Protein 3I4H (pdb70)

B-factor: mean 63.3, std 19.13, range [24.99, 112.35]

Radius of gyration: 17.4 Å; Cα contacts (8 Å, |Δi|>4): 531; chains: 1; bounding box: 40×49×35 Å

Foldseek 3Di:
DWDKWKKKWKWAFPDQFDWDKDFPQQLVQVLCLQLQLLCVQPVVVSVVQVPDDAASFKFKFDKDADPWAQDPPDRTTIHHRIIIMMMMGGDPSSVVSRVNSCVVDQFDQGDPTTIGGDDMDIDDDDPFAAWFKKWFRHFAFADPCAGDDPVDDVLFVSQQVSLQVLCCVPVPHGGFDFKDKDWPDWDWDAHVGITITTTIGMHTDGVSVSSCQRQATHDPRSSHYGHMDGDD

Secondary structure (DSSP, 8-state):
----EEEEEEEEESSSSS-EEEES--HHHHHHHHHHHHHHH-HHHHHHHHH--S--SEEE---EEES----SS-SEEEEEEEEEEEEEES-HHHHHHHHHHHHH--EEEETTEEEEEEEEEE-PPPS--TT-EEEESSPBB-B---B--TTSSHHHHHHHHHHHHHHHHHSSSS----EEEEEEEEEEEE---EEEEEEEEEEE-HHHHHHHHHH-SSB-GGGT---EEE--

Solvent-accessible surface area: 12101 Å² total; per-residue (Å²): 208,60,107,25,23,13,20,10,0,49,0,29,7,99,64,142,112,188,31,2,74,0,24,96,72,5,13,171,103,0,20,29,21,0,55,94,6,2,104,47,31,30,84,178,14,10,78,127,15,148,105,34,196,50,36,40,16,1,0,0,0,31,2,48,6,80,121,145,81,99,36,188,86,79,100,43,18,29,0,64,120,47,0,43,0,33,0,1,1,2,32,39,96,1,5,105,4,0,33,63,2,4,105,120,66,46,108,6,121,2,41,97,36,134,0,97,19,83,60,44,100,111,47,219,53,36,176,112,2,82,34,23,18,4,26,8,12,0,2,0,0,3,48,52,192,210,61,4,35,11,170,75,159,80,0,43,54,30,0,50,76,20,0,26,80,0,28,71,76,2,55,72,92,162,46,26,72,113,28,107,15,62,40,83,84,43,116,79,70,194,45,256,57,22,0,36,41,0,20,0,81,0,74,21,43,51,64,0,2,36,3,0,11,5,3,0,2,0,47,98,7,9,58,0,15,0,0,0,70,51,90,114

Structure (mmCIF, N/CA/C/O backbone):
data_3I4H
#
_entry.id   3I4H
#
_cell.length_a   84.745
_cell.length_b   84.745
_cell.length_c   81.679
_cell.angle_alpha   90.00
_cell.angle_beta   90.00
_cell.angle_gamma   120.00
#
_symmetry.space_group_name_H-M   'P 32 2 1'
#
loop_
_atom_site.group_PDB
_atom_site.id
_atom_site.type_symbol
_atom_site.label_atom_id
_atom_site.label_alt_id
_atom_site.label_comp_id
_atom_site.label_asym_id
_atom_site.label_entity_id
_atom_site.label_seq_id
_atom_site.pdbx_PDB_ins_code
_atom_site.C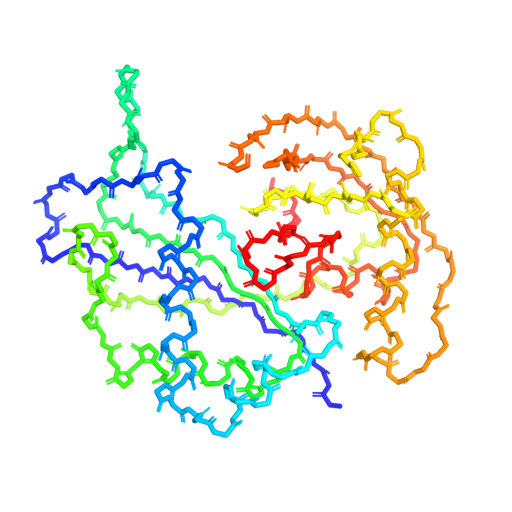artn_x
_atom_site.Cartn_y
_atom_site.Cartn_z
_atom_site.occupancy
_atom_site.B_iso_or_equiv
_atom_site.auth_seq_id
_atom_site.auth_comp_id
_atom_site.auth_asym_id
_atom_site.auth_atom_id
_atom_site.pdbx_PDB_model_num
ATOM 1 N N . HIS A 1 6 ? 6.465 -44.327 23.598 1.00 86.78 3 HIS X N 1
ATOM 2 C CA . HIS A 1 6 ? 6.691 -43.147 24.527 1.00 87.35 3 HIS X CA 1
ATOM 3 C C . HIS A 1 6 ? 6.642 -41.764 23.792 1.00 86.14 3 HIS X C 1
ATOM 4 O O . HIS A 1 6 ? 7.515 -40.897 23.924 1.00 85.37 3 HIS X O 1
ATOM 11 N N . HIS A 1 7 ? 5.571 -41.584 23.035 1.00 84.72 4 HIS X N 1
ATOM 12 C CA . HIS A 1 7 ? 5.307 -40.341 22.327 1.00 82.55 4 HIS X CA 1
ATOM 13 C C . HIS A 1 7 ? 4.393 -39.493 23.148 1.00 80.47 4 HIS X C 1
ATOM 14 O O . HIS A 1 7 ? 3.576 -39.993 23.909 1.00 82.07 4 HIS X O 1
ATOM 21 N N . HIS A 1 8 ? 4.611 -38.199 23.089 1.00 77.71 5 HIS X N 1
ATOM 22 C CA . HIS A 1 8 ? 3.603 -37.234 23.523 1.00 74.51 5 HIS X CA 1
ATOM 23 C C . HIS A 1 8 ? 4.064 -35.970 22.843 1.00 68.85 5 HIS X C 1
ATOM 24 O O . HIS A 1 8 ? 5.190 -35.927 22.372 1.00 67.86 5 HIS X O 1
ATOM 31 N N . GLY A 1 9 ? 3.184 -34.992 22.736 1.00 63.07 6 GLY X N 1
ATOM 32 C CA . GLY A 1 9 ? 3.449 -33.811 21.938 1.00 57.39 6 GLY X CA 1
ATOM 33 C C . GLY A 1 9 ? 4.179 -32.769 22.760 1.00 54.22 6 GLY X C 1
ATOM 34 O O . GLY A 1 9 ? 3.792 -32.505 23.933 1.00 55.36 6 GLY X O 1
ATOM 35 N N . SER A 1 10 ? 5.154 -32.115 22.141 1.00 48.09 7 SER X N 1
ATOM 36 C CA . SER A 1 10 ? 5.850 -30.939 22.718 1.00 42.48 7 SER X CA 1
ATOM 37 C C . SER A 1 10 ? 5.730 -29.943 21.675 1.00 39.29 7 SER X C 1
ATOM 38 O O . SER A 1 10 ? 5.998 -30.223 20.606 1.00 39.53 7 SER X O 1
ATOM 41 N N . ARG A 1 11 ? 5.408 -28.723 21.986 1.00 37.98 8 ARG X N 1
ATOM 42 C CA . ARG A 1 11 ? 5.199 -27.732 21.001 1.00 37.32 8 ARG X CA 1
ATOM 43 C C . ARG A 1 11 ? 5.851 -26.534 21.682 1.00 35.64 8 ARG X C 1
ATOM 44 O O . ARG A 1 11 ? 5.519 -26.270 22.795 1.00 33.71 8 ARG X O 1
ATOM 52 N N . PHE A 1 12 ? 6.648 -25.736 20.933 1.00 37.95 9 PHE X N 1
ATOM 53 C CA . PHE A 1 12 ? 7.385 -24.574 21.472 1.00 36.64 9 PHE X CA 1
ATOM 54 C C . PHE A 1 12 ? 7.242 -23.406 20.647 1.00 37.79 9 PHE X C 1
ATOM 55 O O . PHE A 1 12 ? 7.163 -23.530 19.442 1.00 39.69 9 PHE X O 1
ATOM 63 N N . LEU A 1 13 ? 7.228 -22.238 21.267 1.00 39.03 10 LEU X N 1
ATOM 64 C CA . LEU A 1 13 ? 7.358 -21.001 20.491 1.00 42.18 10 LEU X CA 1
ATOM 65 C C . LEU A 1 13 ? 8.791 -20.524 20.855 1.00 43.51 10 LEU X C 1
ATOM 66 O O . LEU A 1 13 ? 9.189 -20.609 22.023 1.00 45.85 10 LEU X O 1
ATOM 71 N N . ILE A 1 14 ? 9.563 -20.102 19.867 1.00 45.66 11 ILE X N 1
ATOM 72 C CA . ILE A 1 14 ? 10.948 -19.761 20.123 1.00 46.99 11 ILE X CA 1
ATOM 73 C C . ILE A 1 14 ? 11.100 -18.339 19.719 1.00 46.25 11 ILE X C 1
ATOM 74 O O . ILE A 1 14 ? 10.913 -17.998 18.561 1.00 47.03 11 ILE X O 1
ATOM 79 N N . ARG A 1 15 ? 11.361 -17.466 20.660 1.00 46.71 12 ARG X N 1
ATOM 80 C CA . ARG A 1 15 ? 11.521 -16.022 20.274 1.00 49.52 12 ARG X CA 1
ATOM 81 C C . ARG A 1 15 ? 12.977 -15.657 20.232 1.00 47.65 12 ARG X C 1
ATOM 82 O O . ARG A 1 15 ? 13.705 -16.061 21.064 1.00 47.05 12 ARG X O 1
ATOM 90 N N . LEU A 1 16 ? 13.370 -14.874 19.258 1.00 50.62 13 LEU X N 1
ATOM 91 C CA . LEU A 1 16 ? 14.765 -14.482 19.016 1.00 53.29 13 LEU X CA 1
ATOM 92 C C . LEU A 1 16 ? 14.696 -13.004 19.061 1.00 55.59 13 LEU X C 1
ATOM 93 O O . LEU A 1 16 ? 13.789 -12.475 18.506 1.00 55.46 13 LEU X O 1
ATOM 98 N N . VAL A 1 17 ? 15.668 -12.322 19.664 1.00 57.86 14 VAL X N 1
ATOM 99 C CA . VAL A 1 17 ? 15.775 -10.872 19.432 1.00 58.58 14 VAL X CA 1
ATOM 100 C C . VAL A 1 17 ? 17.019 -10.513 18.544 1.00 59.99 14 VAL X C 1
ATOM 101 O O . VAL A 1 17 ? 18.083 -11.154 18.647 1.00 59.49 14 VAL X O 1
ATOM 105 N N . PRO A 1 18 ? 16.916 -9.470 17.710 1.00 61.91 15 PRO X N 1
ATOM 106 C CA . PRO A 1 18 ? 18.128 -9.208 16.968 1.00 64.52 15 PRO X CA 1
ATOM 107 C C . PRO A 1 18 ? 19.229 -8.612 17.874 1.00 68.10 15 PRO X C 1
ATOM 108 O O . PRO A 1 18 ? 18.953 -8.170 19.005 1.00 68.93 15 PRO X O 1
ATOM 112 N N . GLU A 1 19 ? 20.476 -8.722 17.426 1.00 72.32 16 GLU X N 1
ATOM 113 C CA . GLU A 1 19 ? 21.645 -8.298 18.197 1.00 76.88 16 GLU X CA 1
ATOM 114 C C . GLU A 1 19 ? 21.483 -6.882 18.834 1.00 77.97 16 GLU X C 1
ATOM 115 O O . GLU A 1 19 ? 21.706 -6.701 20.028 1.00 77.29 16 GLU X O 1
ATOM 121 N N . ASP A 1 20 ? 21.090 -5.896 18.037 1.00 79.44 17 ASP X N 1
ATOM 122 C CA . ASP A 1 20 ? 20.605 -4.653 18.617 1.00 82.48 17 ASP X CA 1
ATOM 123 C C . ASP A 1 20 ? 19.082 -4.597 18.691 1.00 82.72 17 ASP X C 1
ATOM 124 O O . ASP A 1 20 ? 18.416 -4.643 17.666 1.00 82.02 17 ASP X O 1
ATOM 129 N N . LYS A 1 21 ? 18.528 -4.443 19.886 1.00 84.25 18 LYS X N 1
ATOM 130 C CA . LYS A 1 21 ? 17.067 -4.352 20.033 1.00 86.48 18 LYS X CA 1
ATOM 131 C C . LYS A 1 21 ? 16.330 -3.347 19.076 1.00 86.59 18 LYS X C 1
ATOM 132 O O . LYS A 1 21 ? 15.132 -3.505 18.778 1.00 86.27 18 LYS X O 1
ATOM 138 N N . ASP A 1 22 ? 17.027 -2.315 18.600 1.00 86.59 19 ASP X N 1
ATOM 139 C CA . ASP A 1 22 ? 16.390 -1.358 17.687 1.00 86.72 19 ASP X CA 1
ATOM 140 C C . ASP A 1 22 ? 17.100 -1.404 16.369 1.00 86.24 19 ASP X C 1
ATOM 141 O O . ASP A 1 22 ? 18.274 -1.088 16.292 1.00 87.14 19 ASP X O 1
ATOM 146 N N . ARG A 1 23 ? 16.365 -1.793 15.345 1.00 85.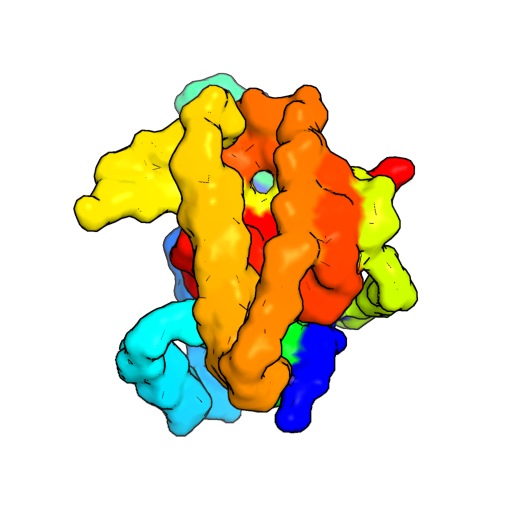53 20 ARG X N 1
ATOM 147 C CA . ARG A 1 23 ? 16.799 -1.865 13.953 1.00 84.36 20 ARG X CA 1
ATOM 148 C C . ARG A 1 23 ? 15.804 -2.801 13.292 1.00 83.56 20 ARG X C 1
ATOM 149 O O . ARG A 1 23 ? 15.166 -3.626 13.948 1.00 84.25 20 ARG X O 1
ATOM 157 N N . ALA A 1 24 ? 15.847 -2.910 12.015 1.00 81.78 21 ALA X N 1
ATOM 158 C CA . ALA A 1 24 ? 14.873 -3.625 11.277 1.00 80.28 21 ALA X CA 1
ATOM 159 C C . ALA A 1 24 ? 15.797 -4.775 10.815 1.00 79.44 21 ALA X C 1
ATOM 160 O O . ALA A 1 24 ? 16.877 -4.545 10.206 1.00 79.84 21 ALA X O 1
ATOM 162 N N . PHE A 1 25 ? 15.368 -6.005 11.107 1.00 76.94 22 PHE X N 1
ATOM 163 C CA . PHE A 1 25 ? 15.995 -7.199 10.525 1.00 73.86 22 PHE X CA 1
ATOM 164 C C . PHE A 1 25 ? 15.208 -7.670 9.334 1.00 72.44 22 PHE X C 1
ATOM 165 O O . PHE A 1 25 ? 14.009 -7.653 9.374 1.00 72.85 22 PHE X O 1
ATOM 173 N N . LYS A 1 26 ? 15.899 -8.022 8.260 1.00 71.73 23 LYS X N 1
ATOM 174 C CA 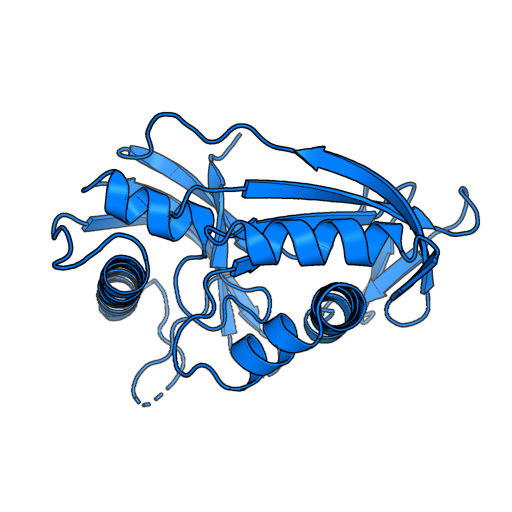. LYS A 1 26 ? 15.315 -8.705 7.132 1.00 71.26 23 LYS X CA 1
ATOM 175 C C . LYS A 1 26 ? 14.873 -10.156 7.455 1.00 71.02 23 LYS X C 1
ATOM 176 O O . LYS A 1 26 ? 15.503 -10.849 8.293 1.00 71.33 23 LYS X O 1
ATOM 182 N N . VAL A 1 27 ? 13.786 -10.592 6.806 1.00 68.79 24 VAL X N 1
ATOM 183 C CA . VAL A 1 27 ? 13.451 -12.002 6.671 1.00 67.40 24 VAL X CA 1
ATOM 184 C C . VAL A 1 27 ? 13.179 -12.337 5.194 1.00 67.68 24 VAL X C 1
ATOM 185 O O . VAL A 1 27 ? 12.176 -11.883 4.643 1.00 67.97 24 VAL X O 1
ATOM 189 N N . PRO A 1 28 ? 14.057 -13.142 4.553 1.00 67.38 25 PRO X N 1
ATOM 190 C CA . PRO A 1 28 ? 13.789 -13.612 3.206 1.00 68.25 25 PRO X CA 1
ATOM 191 C C . PRO A 1 28 ? 12.441 -14.319 3.184 1.00 69.89 25 PRO X C 1
ATOM 192 O O . PRO A 1 28 ? 12.055 -14.894 4.197 1.00 69.92 25 PRO X O 1
ATOM 196 N N . TYR A 1 29 ? 11.731 -14.224 2.056 1.00 71.78 26 TYR X N 1
ATOM 197 C CA . TYR A 1 29 ? 10.389 -14.813 1.853 1.00 72.93 26 TYR X CA 1
ATOM 198 C C . TYR A 1 29 ? 10.535 -16.323 1.739 1.00 73.11 26 TYR X C 1
ATOM 199 O O . TYR A 1 29 ? 9.664 -17.103 2.157 1.00 73.40 26 TYR X O 1
ATOM 208 N N . ASN A 1 30 ? 11.680 -16.715 1.217 1.00 72.44 27 ASN X N 1
ATOM 209 C CA . ASN A 1 30 ? 12.062 -18.090 1.157 1.00 72.49 27 ASN X CA 1
ATOM 210 C C . ASN A 1 30 ? 13.131 -18.330 2.206 1.00 70.91 27 ASN X C 1
ATOM 211 O O . ASN A 1 30 ? 14.299 -18.118 1.939 1.00 70.68 27 ASN X O 1
ATOM 216 N N . HIS A 1 31 ? 12.741 -18.743 3.412 1.00 69.15 28 HIS X N 1
ATOM 217 C CA . HIS A 1 31 ? 13.721 -18.884 4.473 1.00 67.22 28 HIS X CA 1
ATOM 218 C C . HIS A 1 31 ? 13.650 -20.276 5.103 1.00 67.41 28 HIS X C 1
ATOM 219 O O . HIS A 1 31 ? 14.189 -20.487 6.196 1.00 67.39 28 HIS X O 1
ATOM 226 N N . GLN A 1 32 ? 13.015 -21.216 4.407 1.00 67.10 29 GLN X N 1
ATOM 227 C CA . GLN A 1 32 ? 12.838 -22.592 4.891 1.00 69.32 29 GLN X CA 1
ATOM 228 C C . GLN A 1 32 ? 14.119 -23.161 5.181 1.00 67.57 29 GLN X C 1
ATOM 229 O O . GLN A 1 32 ? 14.267 -23.804 6.200 1.00 67.70 29 GLN X O 1
ATOM 235 N N . TYR A 1 33 ? 15.022 -22.959 4.237 1.00 66.32 30 TYR X N 1
ATOM 236 C CA . TYR A 1 33 ? 16.290 -23.649 4.236 1.00 65.51 30 TYR X CA 1
ATOM 237 C C . TYR A 1 33 ? 17.224 -23.111 5.337 1.00 62.33 30 TYR X C 1
ATOM 238 O O . TYR A 1 33 ? 17.933 -23.895 5.959 1.00 60.92 30 TYR X O 1
ATOM 247 N N . TYR A 1 34 ? 17.160 -21.804 5.609 1.00 59.63 31 TYR X N 1
ATOM 248 C CA . TYR A 1 34 ? 17.912 -21.175 6.722 1.00 59.25 31 TYR X CA 1
ATOM 249 C C . TYR A 1 34 ? 17.475 -21.664 8.106 1.00 56.00 31 TYR X C 1
ATOM 250 O O . TYR A 1 34 ? 18.267 -22.054 8.926 1.00 54.58 31 TYR X O 1
ATOM 259 N N . LEU A 1 35 ? 16.159 -21.616 8.313 1.00 53.59 32 LEU X N 1
ATOM 260 C CA . LEU A 1 35 ? 15.447 -22.144 9.492 1.00 48.53 32 LEU X CA 1
ATOM 261 C C . LEU A 1 35 ? 15.752 -23.618 9.688 1.00 45.00 32 LEU X C 1
ATOM 262 O O . LEU A 1 35 ? 16.055 -24.104 10.782 1.00 42.23 32 LEU X O 1
ATOM 267 N N . GLN A 1 36 ? 15.734 -24.343 8.618 1.00 44.23 33 GLN X N 1
ATOM 268 C CA . GLN A 1 36 ? 16.056 -25.775 8.724 1.00 46.13 33 GLN X CA 1
ATOM 269 C C . GLN A 1 36 ? 17.492 -26.045 9.142 1.00 44.82 33 GLN X C 1
ATOM 270 O O . GLN A 1 36 ? 17.794 -26.995 9.886 1.00 45.27 33 GLN X O 1
ATOM 276 N N . GLY A 1 37 ? 18.383 -25.176 8.716 1.00 46.22 34 GLY X N 1
ATOM 277 C CA . GLY A 1 37 ? 19.842 -25.289 9.144 1.00 46.31 34 GLY X CA 1
ATOM 278 C C . GLY A 1 37 ? 19.982 -25.070 10.626 1.00 46.06 34 GLY X C 1
ATOM 279 O O . GLY A 1 37 ? 20.695 -25.840 11.312 1.00 45.80 34 GLY X O 1
ATOM 280 N N . LEU A 1 38 ? 19.276 -24.032 11.114 1.00 45.07 35 LEU X N 1
ATOM 281 C CA . LEU A 1 38 ? 19.202 -23.722 12.529 1.00 44.45 35 LEU X CA 1
ATOM 282 C C . LEU A 1 38 ? 18.768 -24.924 13.378 1.00 42.24 35 LEU X C 1
ATOM 283 O O . LEU A 1 38 ? 19.359 -25.286 14.400 1.00 45.13 35 LEU X O 1
ATOM 288 N N . ILE A 1 39 ? 17.665 -25.543 12.998 1.00 41.70 36 ILE X N 1
ATOM 289 C CA . ILE A 1 39 ? 17.016 -26.564 13.789 1.00 38.34 36 ILE X CA 1
ATOM 290 C C . ILE A 1 39 ? 17.969 -27.767 13.746 1.00 38.34 36 ILE X C 1
ATOM 291 O O . ILE A 1 39 ? 18.231 -28.412 14.761 1.00 38.36 36 ILE X O 1
ATOM 296 N N . TYR A 1 40 ? 18.346 -28.178 12.547 1.00 38.87 37 TYR X N 1
ATOM 297 C CA . TYR A 1 40 ? 19.298 -29.349 12.377 1.00 43.42 37 TYR X CA 1
ATOM 298 C C . TYR A 1 40 ? 20.623 -29.062 13.061 1.00 41.99 37 TYR X C 1
ATOM 299 O O . TYR A 1 40 ? 21.085 -29.880 13.776 1.00 41.43 37 TYR X O 1
ATOM 308 N N . ASN A 1 41 ? 21.165 -27.846 12.987 1.00 43.77 38 ASN X N 1
ATOM 309 C CA . ASN A 1 41 ? 22.409 -27.551 13.795 1.00 46.35 38 ASN X CA 1
ATOM 310 C C . ASN A 1 41 ? 22.235 -27.591 15.276 1.00 46.78 38 ASN X C 1
ATOM 311 O O . ASN A 1 41 ? 23.149 -28.065 15.944 1.00 49.60 38 ASN X O 1
ATOM 316 N N . ALA A 1 42 ? 21.078 -27.127 15.835 1.00 45.23 39 ALA X N 1
ATOM 317 C CA . ALA A 1 42 ? 20.822 -27.291 17.312 1.00 43.28 39 ALA X CA 1
ATOM 318 C C . ALA A 1 42 ? 20.827 -28.798 17.673 1.00 43.65 39 ALA X C 1
ATOM 319 O O . ALA A 1 42 ? 21.425 -29.218 18.633 1.00 44.94 39 ALA X O 1
ATOM 321 N N . ILE A 1 43 ? 20.193 -29.649 16.893 1.00 42.90 40 ILE X N 1
ATOM 322 C CA . ILE A 1 43 ? 20.099 -31.025 17.288 1.00 43.91 40 ILE X CA 1
ATOM 323 C C . ILE A 1 43 ? 21.415 -31.864 17.166 1.00 47.98 40 ILE X C 1
ATOM 324 O O . ILE A 1 43 ? 21.710 -32.811 18.002 1.00 50.05 40 ILE X O 1
ATOM 329 N N . LYS A 1 44 ? 22.129 -31.617 16.051 1.00 50.43 41 LYS X N 1
ATOM 330 C CA . LYS A 1 44 ? 23.450 -32.123 15.746 1.00 54.10 41 LYS X CA 1
ATOM 331 C C . LYS A 1 44 ? 24.400 -31.686 16.805 1.00 54.34 41 LYS X C 1
ATOM 332 O O . LYS A 1 44 ? 25.280 -32.400 17.134 1.00 58.33 41 LYS X O 1
ATOM 338 N N . SER A 1 45 ? 24.256 -30.493 17.333 1.00 55.89 42 SER X N 1
ATOM 339 C CA . SER A 1 45 ? 25.106 -30.033 18.448 1.00 56.31 42 SER X CA 1
ATOM 340 C C . SER A 1 45 ? 24.825 -30.778 19.806 1.00 56.79 42 SER X C 1
ATOM 341 O O . SER A 1 45 ? 25.763 -31.328 20.419 1.00 57.00 42 SER X O 1
ATOM 344 N N . SER A 1 46 ? 23.558 -30.859 20.275 1.00 54.23 43 SER X N 1
ATOM 345 C CA . SER A 1 46 ? 23.281 -31.515 21.522 1.00 50.06 43 SER X CA 1
ATOM 346 C C . SER A 1 46 ? 23.271 -32.934 21.395 1.00 47.42 43 SER X C 1
ATOM 347 O O . SER A 1 46 ? 23.500 -33.597 22.364 1.00 45.49 43 SER X O 1
ATOM 350 N N . ASN A 1 47 ? 22.963 -33.504 20.255 1.00 47.62 44 ASN X N 1
ATOM 351 C CA . ASN A 1 47 ? 22.882 -35.005 20.234 1.00 47.19 44 ASN X CA 1
ATOM 352 C C . ASN A 1 47 ? 23.212 -35.514 18.838 1.00 48.67 44 ASN X C 1
ATOM 353 O O . ASN A 1 47 ? 22.330 -35.779 18.026 1.00 48.17 44 ASN X O 1
ATOM 358 N N . PRO A 1 48 ? 24.525 -35.683 18.517 1.00 48.70 45 PRO X N 1
ATOM 359 C CA . PRO A 1 48 ? 24.936 -36.165 17.161 1.00 45.41 45 PRO X CA 1
ATOM 360 C C . PRO A 1 48 ? 24.437 -37.592 16.788 1.00 45.37 45 PRO X C 1
ATOM 361 O O . PRO A 1 48 ? 24.186 -37.913 15.606 1.00 43.17 45 PRO X O 1
ATOM 365 N N . LYS A 1 49 ? 24.334 -38.490 17.769 1.00 45.63 46 LYS X N 1
ATOM 366 C CA . LYS A 1 49 ? 23.758 -39.766 17.476 1.00 47.54 46 LYS X CA 1
ATOM 367 C C . LYS A 1 49 ? 22.353 -39.595 16.992 1.00 49.15 46 LYS X C 1
ATOM 368 O O . LYS A 1 49 ? 21.982 -40.175 15.979 1.00 51.05 46 LYS X O 1
ATOM 374 N N . LEU A 1 50 ? 21.555 -38.793 17.713 1.00 48.05 47 LEU X N 1
ATOM 375 C CA . LEU A 1 50 ? 20.138 -38.593 17.231 1.00 46.40 47 LEU X CA 1
ATOM 376 C C . LEU A 1 50 ? 20.147 -37.974 15.850 1.00 47.49 47 LEU X C 1
ATOM 377 O O . LEU A 1 50 ? 19.422 -38.403 14.987 1.00 48.98 47 LEU X O 1
ATOM 382 N N . ALA A 1 51 ? 20.902 -36.903 15.633 1.00 50.72 48 ALA X N 1
ATOM 383 C CA . ALA A 1 51 ? 20.876 -36.252 14.330 1.00 51.55 48 ALA X CA 1
ATOM 384 C C . ALA A 1 51 ? 21.300 -37.184 13.153 1.00 53.69 48 ALA X C 1
ATOM 385 O O . ALA A 1 51 ? 20.847 -37.018 12.030 1.00 54.80 48 ALA X O 1
ATOM 387 N N . THR A 1 52 ? 22.101 -38.199 13.427 1.00 55.88 49 THR X N 1
ATOM 388 C CA . THR A 1 52 ? 22.508 -39.223 12.414 1.00 58.62 49 THR X CA 1
ATOM 389 C C . THR A 1 52 ? 21.398 -40.241 12.235 1.00 59.92 49 THR X C 1
ATOM 390 O O . THR A 1 52 ? 21.168 -40.747 11.148 1.00 59.60 49 THR X O 1
ATOM 394 N N . TYR A 1 53 ? 20.740 -40.582 13.314 1.00 62.72 50 TYR X N 1
ATOM 395 C CA . TYR A 1 53 ? 19.487 -41.365 13.137 1.00 66.17 50 TYR X CA 1
ATOM 396 C C . TYR A 1 53 ? 18.466 -40.623 12.268 1.00 66.08 50 TYR X C 1
ATOM 397 O O . TYR A 1 53 ? 17.868 -41.199 11.360 1.00 65.94 50 TYR X O 1
ATOM 406 N N . LEU A 1 54 ? 18.292 -39.324 12.512 1.00 65.70 51 LEU X N 1
ATOM 407 C CA . LEU A 1 54 ? 17.293 -38.591 11.769 1.00 65.01 51 LEU X CA 1
ATOM 408 C C . LEU A 1 54 ? 17.690 -38.431 10.311 1.00 67.39 51 LEU X C 1
ATOM 409 O O . LEU A 1 54 ? 16.807 -38.378 9.435 1.00 67.18 51 LEU X O 1
ATOM 414 N N . HIS A 1 55 ? 19.000 -38.343 10.042 1.00 70.19 52 HIS X N 1
ATOM 415 C CA . HIS A 1 55 ? 19.499 -38.110 8.686 1.00 74.02 52 HIS X CA 1
ATOM 416 C C . HIS A 1 55 ? 19.293 -39.309 7.772 1.00 74.55 52 HIS X C 1
ATOM 417 O O . HIS A 1 55 ? 19.173 -39.146 6.567 1.00 75.05 52 HIS X O 1
ATOM 424 N N . GLU A 1 56 ? 19.238 -40.492 8.391 1.00 77.37 53 GLU X N 1
ATOM 425 C CA . GLU A 1 56 ? 19.111 -41.812 7.773 1.00 78.40 53 GLU X CA 1
ATOM 426 C C . GLU A 1 56 ? 17.673 -42.203 7.595 1.00 78.79 53 GLU X C 1
ATOM 427 O O . GLU A 1 56 ? 17.276 -42.598 6.499 1.00 80.09 53 GLU X O 1
ATOM 433 N N . VAL A 1 57 ? 16.892 -42.114 8.676 1.00 78.41 54 VAL X N 1
ATO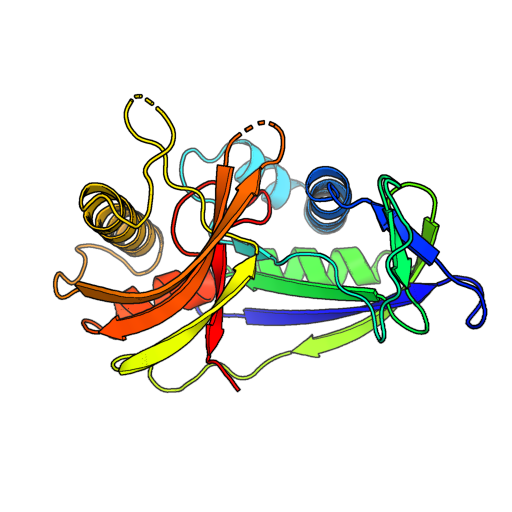M 434 C CA . VAL A 1 57 ? 15.486 -42.556 8.690 1.00 76.80 54 VAL X CA 1
ATOM 435 C C . VAL A 1 57 ? 14.697 -42.132 7.408 1.00 76.96 54 VAL X C 1
ATOM 436 O O . VAL A 1 57 ? 14.774 -40.982 6.909 1.00 75.04 54 VAL X O 1
ATOM 440 N N . LYS A 1 58 ? 14.007 -43.149 6.869 1.00 77.59 55 LYS X N 1
ATOM 441 C CA . LYS A 1 58 ? 13.231 -43.099 5.622 1.00 78.34 55 LYS X CA 1
ATOM 442 C C . LYS A 1 58 ? 11.791 -42.991 6.088 1.00 76.62 55 LYS X C 1
ATOM 443 O O . LYS A 1 58 ? 11.343 -43.736 6.971 1.00 76.90 55 LYS X O 1
ATOM 449 N N . GLY A 1 59 ? 11.075 -42.026 5.537 1.00 75.29 56 GLY X N 1
ATOM 450 C CA . GLY A 1 59 ? 9.741 -41.663 6.076 1.00 72.86 56 GLY X CA 1
ATOM 451 C C . GLY A 1 59 ? 9.747 -40.291 6.791 1.00 70.44 56 GLY X C 1
ATOM 452 O O . GLY A 1 59 ? 10.801 -39.579 6.804 1.00 71.15 56 GLY X O 1
ATOM 453 N N . PRO A 1 60 ? 8.569 -39.890 7.350 1.00 67.19 57 PRO X N 1
ATOM 454 C CA . PRO A 1 60 ? 8.456 -38.754 8.274 1.00 63.22 57 PRO X CA 1
ATOM 455 C C . PRO A 1 60 ? 9.375 -38.885 9.487 1.00 58.96 57 PRO X C 1
ATOM 456 O O . PRO A 1 60 ? 9.609 -39.987 10.025 1.00 57.05 57 PRO X O 1
ATOM 460 N N . LYS A 1 61 ? 9.915 -37.750 9.899 1.00 56.02 58 LYS X N 1
ATOM 461 C CA . LYS A 1 61 ? 10.858 -37.702 11.027 1.00 52.15 58 LYS X CA 1
ATOM 462 C C . LYS A 1 61 ? 10.214 -37.393 12.316 1.00 50.16 58 LYS X C 1
ATOM 463 O O . LYS A 1 61 ? 10.888 -37.375 13.333 1.00 50.17 58 LYS X O 1
ATOM 469 N N . LEU A 1 62 ? 8.920 -37.058 12.254 1.00 47.49 59 LEU X N 1
ATOM 470 C CA . LEU A 1 62 ? 8.062 -36.831 13.426 1.00 43.78 59 LEU X CA 1
ATOM 471 C C . LEU A 1 62 ? 8.269 -35.483 14.115 1.00 40.91 59 LEU X C 1
ATOM 472 O O . LEU A 1 62 ? 8.136 -35.401 15.312 1.00 40.95 59 LEU X O 1
ATOM 477 N N . PHE A 1 63 ? 8.541 -34.469 13.315 1.00 35.85 60 PHE X N 1
ATOM 478 C CA . PHE A 1 63 ? 8.660 -33.147 13.781 1.00 39.25 60 PHE X CA 1
ATOM 479 C C . PHE A 1 63 ? 8.413 -32.147 12.698 1.00 36.90 60 PHE X C 1
ATOM 480 O O . PHE A 1 63 ? 8.512 -32.501 11.566 1.00 37.56 60 PHE X O 1
ATOM 488 N N . THR A 1 64 ? 7.990 -30.920 13.055 1.00 35.80 61 THR X N 1
ATOM 489 C CA . THR A 1 64 ? 7.737 -29.893 12.001 1.00 34.56 61 THR X CA 1
ATOM 490 C C . THR A 1 64 ? 7.975 -28.480 12.635 1.00 34.51 61 THR X C 1
ATOM 491 O O . THR A 1 64 ? 8.185 -28.390 13.835 1.00 34.35 61 THR X O 1
ATOM 495 N N . TYR A 1 65 ? 7.897 -27.388 11.886 1.00 34.23 62 TYR X N 1
ATOM 496 C CA . TYR A 1 65 ? 8.010 -26.100 12.488 1.00 34.46 62 TYR X CA 1
ATOM 497 C C . TYR A 1 65 ? 7.506 -25.213 11.483 1.00 36.85 62 TYR X C 1
ATOM 498 O O . TYR A 1 65 ? 7.287 -25.558 10.298 1.00 39.30 62 TYR X O 1
ATOM 507 N N . SER A 1 66 ? 7.250 -24.008 11.896 1.00 39.33 63 SER X N 1
ATOM 508 C CA . SER A 1 66 ? 6.456 -23.161 11.117 1.00 39.97 63 SER X CA 1
ATOM 509 C C . SER A 1 66 ? 7.304 -22.239 10.320 1.00 44.85 63 SER X C 1
ATOM 510 O O . SER A 1 66 ? 8.516 -22.345 10.295 1.00 45.39 63 SER X O 1
ATOM 513 N N . LEU A 1 67 ? 6.670 -21.269 9.684 1.00 47.03 64 LEU X N 1
ATOM 514 C CA . LEU A 1 67 ? 7.471 -20.205 9.097 1.00 51.73 64 LEU X CA 1
ATOM 515 C C . LEU A 1 67 ? 8.062 -19.291 10.209 1.00 52.61 64 LEU X C 1
ATOM 516 O O . LEU A 1 67 ? 7.518 -19.177 11.312 1.00 55.30 64 LEU X O 1
ATOM 521 N N . PHE A 1 68 ? 9.174 -18.658 9.931 1.00 54.84 65 PHE X N 1
ATOM 522 C CA . PHE A 1 68 ? 9.722 -17.608 10.820 1.00 55.35 65 PHE X CA 1
ATOM 523 C C . PHE A 1 68 ? 8.953 -16.305 10.734 1.00 56.52 65 PHE X C 1
ATOM 524 O O . PHE A 1 68 ? 8.763 -15.751 9.694 1.00 54.81 65 PHE X O 1
ATOM 532 N N . MET A 1 69 ? 8.458 -15.812 11.850 1.00 61.40 66 MET X N 1
ATOM 533 C CA . MET A 1 69 ? 7.559 -14.667 11.790 1.00 65.31 66 MET X CA 1
ATOM 534 C C . MET A 1 69 ? 8.123 -13.498 12.629 1.00 68.94 66 MET X C 1
ATOM 535 O O . MET A 1 69 ? 8.987 -13.704 13.483 1.00 69.95 66 MET X O 1
ATOM 540 N N . ALA A 1 70 ? 7.680 -12.276 12.389 1.00 72.26 67 ALA X N 1
ATOM 541 C CA . ALA A 1 70 ? 8.174 -11.171 13.200 1.00 75.92 67 ALA X CA 1
ATOM 542 C C . ALA A 1 70 ? 7.033 -10.407 13.883 1.00 78.47 67 ALA X C 1
ATOM 543 O O . ALA A 1 70 ? 5.937 -10.342 13.352 1.00 78.95 67 ALA X O 1
ATOM 545 N N . GLU A 1 71 ? 7.311 -9.841 15.053 1.00 81.79 68 GLU X N 1
ATOM 546 C CA . GLU A 1 71 ? 6.445 -8.824 15.637 1.00 85.08 68 GLU X CA 1
ATOM 547 C C . GLU A 1 71 ? 6.442 -7.552 14.795 1.00 87.05 68 GLU X C 1
ATOM 548 O O . GLU A 1 71 ? 7.464 -7.172 14.223 1.00 88.28 68 GLU X O 1
ATOM 554 N N . LYS A 1 72 ? 5.287 -6.898 14.724 1.00 88.80 69 LYS X N 1
ATOM 555 C CA . LYS A 1 72 ? 4.863 -6.222 13.504 1.00 90.86 69 LYS X CA 1
ATOM 556 C C . LYS A 1 72 ? 5.412 -6.923 12.266 1.00 91.76 69 LYS X C 1
ATOM 557 O O . LYS A 1 72 ? 6.172 -7.886 12.372 1.00 91.76 69 LYS X O 1
ATOM 563 N N . ARG A 1 73 ? 5.024 -6.433 11.093 1.00 94.56 70 ARG X N 1
ATOM 564 C CA . ARG A 1 73 ? 5.824 -6.607 9.887 1.00 96.89 70 ARG X CA 1
ATOM 565 C C . ARG A 1 73 ? 5.974 -5.292 9.130 1.00 97.65 70 ARG X C 1
ATOM 566 O O . ARG A 1 73 ? 5.569 -4.236 9.616 1.00 97.68 70 ARG X O 1
ATOM 574 N N . GLU A 1 74 ? 6.558 -5.364 7.938 1.00 99.03 71 GLU X N 1
ATOM 575 C CA . GLU A 1 74 ? 6.461 -4.277 6.971 1.00 100.81 71 GLU X CA 1
ATOM 576 C C . GLU A 1 74 ? 7.061 -4.679 5.628 1.00 100.97 71 GLU X C 1
ATOM 577 O O . GLU A 1 74 ? 8.263 -4.921 5.522 1.00 101.19 71 GLU X O 1
ATOM 583 N N . HIS A 1 75 ? 6.215 -4.749 4.605 1.00 101.79 72 HIS X N 1
ATOM 584 C CA . HIS A 1 75 ? 6.583 -5.387 3.352 1.00 102.86 72 HIS X CA 1
ATOM 585 C C . HIS A 1 75 ? 6.976 -4.331 2.315 1.00 103.68 72 HIS X C 1
ATOM 586 O O . HIS A 1 75 ? 6.139 -3.518 1.939 1.00 103.99 72 HIS X O 1
ATOM 593 N N . PRO A 1 76 ? 8.258 -4.304 1.885 1.00 104.35 73 PRO X N 1
ATOM 594 C CA . PRO A 1 76 ? 8.638 -3.448 0.751 1.00 104.67 73 PRO X CA 1
ATOM 595 C C . PRO A 1 76 ? 7.956 -3.937 -0.528 1.00 104.98 73 PRO X C 1
ATOM 596 O O . PRO A 1 76 ? 7.171 -4.896 -0.448 1.00 105.57 73 PRO X O 1
ATOM 600 N N . LYS A 1 77 ? 8.232 -3.288 -1.672 1.00 104.81 74 LYS X N 1
ATOM 601 C CA . LYS A 1 77 ? 7.750 -3.721 -3.017 1.00 104.39 74 LYS X CA 1
ATOM 602 C C . LYS A 1 77 ? 8.796 -4.524 -3.774 1.00 103.70 74 LYS X C 1
ATOM 603 O O . LYS A 1 77 ? 9.923 -4.059 -3.918 1.00 103.42 74 LYS X O 1
ATOM 609 N N . GLY A 1 78 ? 8.417 -5.710 -4.267 1.00 103.04 75 GLY X N 1
ATOM 610 C CA . GLY A 1 78 ? 9.312 -6.544 -5.096 1.00 102.21 75 GLY X CA 1
ATOM 611 C C . GLY A 1 78 ? 10.725 -6.684 -4.528 1.00 101.60 75 GLY X C 1
ATOM 612 O O . GLY A 1 78 ? 11.716 -6.531 -5.236 1.00 101.35 75 GLY X O 1
ATOM 613 N N . LEU A 1 79 ? 10.808 -6.929 -3.222 1.00 100.97 76 LEU X N 1
ATOM 614 C CA . LEU A 1 79 ? 12.069 -7.241 -2.547 1.00 99.52 76 LEU X CA 1
ATOM 615 C C . LEU A 1 79 ? 11.970 -8.701 -2.057 1.00 98.45 76 LEU X C 1
ATOM 616 O O . LEU A 1 79 ? 10.869 -9.173 -1.752 1.00 98.32 76 LEU X O 1
ATOM 621 N N . PRO A 1 80 ? 13.106 -9.432 -2.029 1.00 97.39 77 PRO X N 1
ATOM 622 C CA . PRO A 1 80 ? 13.105 -10.845 -1.582 1.00 95.95 77 PRO X CA 1
ATOM 623 C C . PRO A 1 80 ? 12.823 -11.053 -0.078 1.00 94.37 77 PRO X C 1
ATOM 624 O O . PRO A 1 80 ? 12.596 -12.188 0.339 1.00 94.19 77 PRO X O 1
ATOM 628 N N . TYR A 1 81 ? 12.821 -9.972 0.709 1.00 92.18 78 TYR X N 1
ATOM 629 C CA . TYR A 1 81 ? 12.589 -10.061 2.139 1.00 90.18 78 TYR X CA 1
ATOM 630 C C . TYR A 1 81 ? 11.521 -9.130 2.661 1.00 88.15 78 TYR X C 1
ATOM 631 O O . TYR A 1 81 ? 11.098 -8.203 1.980 1.00 88.35 78 TYR X O 1
ATOM 640 N N . PHE A 1 82 ? 11.068 -9.381 3.878 1.00 85.77 79 PHE X N 1
ATOM 641 C CA . PHE A 1 82 ? 10.282 -8.366 4.559 1.00 83.76 79 PHE X CA 1
ATOM 642 C C . PHE A 1 82 ? 11.122 -7.791 5.693 1.00 82.32 79 PHE X C 1
ATOM 643 O O . PHE A 1 82 ? 12.261 -8.200 5.878 1.00 81.91 79 PHE X O 1
ATOM 651 N N . LEU A 1 83 ? 10.594 -6.811 6.406 1.00 81.10 80 LEU X N 1
ATOM 652 C CA . LEU A 1 83 ? 11.310 -6.231 7.526 1.00 79.50 80 LEU X CA 1
ATOM 653 C C . LEU A 1 83 ? 10.581 -6.577 8.797 1.00 78.12 80 LEU X C 1
ATOM 654 O O . LEU A 1 83 ? 9.355 -6.531 8.848 1.00 78.42 80 LEU X O 1
ATOM 659 N N . GLY A 1 84 ? 11.327 -6.927 9.832 1.00 76.08 81 GLY X N 1
ATOM 660 C CA . GLY A 1 84 ? 10.704 -7.215 11.087 1.00 74.42 81 GLY X CA 1
ATOM 661 C C . GLY A 1 84 ? 11.361 -6.441 12.183 1.00 73.86 81 GLY X C 1
ATOM 662 O O . GLY A 1 84 ? 12.456 -5.934 12.029 1.00 73.40 81 GLY X O 1
ATOM 663 N N . TYR A 1 85 ? 10.702 -6.412 13.328 1.00 74.24 82 TYR X N 1
ATOM 664 C CA . TYR A 1 85 ? 11.004 -5.444 14.344 1.00 74.85 82 TYR X CA 1
ATOM 665 C C . TYR A 1 85 ? 10.870 -6.146 15.679 1.00 75.60 82 TYR X C 1
ATOM 666 O O . TYR A 1 85 ? 10.051 -7.041 15.798 1.00 76.24 82 TYR X O 1
ATOM 675 N N . LYS A 1 86 ? 11.728 -5.813 16.645 1.00 75.37 83 LYS X N 1
ATOM 676 C CA . LYS A 1 86 ? 11.585 -6.227 18.044 1.00 76.08 83 LYS X CA 1
ATOM 677 C C . LYS A 1 86 ? 11.898 -7.688 18.400 1.00 75.80 83 LYS X C 1
ATOM 678 O O . LYS A 1 86 ? 12.714 -7.952 19.340 1.00 76.90 83 LYS X O 1
ATOM 684 N N . LYS A 1 87 ? 11.196 -8.621 17.731 1.00 73.50 84 LYS X N 1
ATOM 685 C CA . LYS A 1 87 ? 11.354 -10.085 17.929 1.00 70.57 84 LYS X CA 1
ATOM 686 C C . LYS A 1 87 ? 11.086 -10.889 16.638 1.00 67.84 84 LYS X C 1
ATOM 687 O O . LYS A 1 87 ? 10.426 -10.424 15.687 1.00 67.84 84 LYS X O 1
ATOM 693 N N . GLY A 1 88 ? 11.707 -12.060 16.593 1.00 63.95 85 GLY X N 1
ATOM 694 C CA . GLY A 1 88 ? 11.616 -13.020 15.474 1.00 58.69 85 GLY X CA 1
ATOM 695 C C . GLY A 1 88 ? 11.168 -14.280 16.135 1.00 53.91 85 GLY X C 1
ATOM 696 O O . GLY A 1 88 ? 11.511 -14.535 17.277 1.00 53.94 85 GLY X O 1
ATOM 697 N N . PHE A 1 89 ? 10.341 -15.079 15.497 1.00 50.75 86 PHE X N 1
ATOM 698 C CA . PHE A 1 89 ? 9.894 -16.238 16.269 1.00 47.90 86 PHE X CA 1
ATOM 699 C C . PHE A 1 89 ? 9.460 -17.361 15.380 1.00 44.27 86 PHE X C 1
ATOM 700 O O . PHE A 1 89 ? 9.300 -17.163 14.197 1.00 40.73 86 PHE X O 1
ATOM 708 N N . PHE A 1 90 ? 9.301 -18.560 15.926 1.00 42.09 87 PHE X N 1
ATOM 709 C CA . PHE A 1 90 ? 8.923 -19.658 15.069 1.00 41.79 87 PHE X CA 1
ATOM 710 C C . PHE A 1 90 ? 8.487 -20.711 16.000 1.00 39.99 87 PHE X C 1
ATOM 711 O O . PHE A 1 90 ? 8.855 -20.629 17.184 1.00 36.48 87 PHE X O 1
ATOM 719 N N . TYR A 1 91 ? 7.581 -21.628 15.513 1.00 37.83 88 TYR X N 1
ATOM 720 C CA . TYR A 1 91 ? 7.130 -22.759 16.406 1.00 35.36 88 TYR X CA 1
ATOM 721 C C . TYR A 1 91 ? 7.738 -24.052 15.933 1.00 35.00 88 TYR X C 1
ATOM 722 O O . TYR A 1 91 ? 8.030 -24.191 14.775 1.00 33.26 88 TYR X O 1
ATOM 731 N N . PHE A 1 92 ? 7.775 -25.033 16.795 1.00 32.60 89 PHE X N 1
ATOM 732 C CA . PHE A 1 92 ? 8.445 -26.212 16.467 1.00 33.30 89 PHE X CA 1
ATOM 733 C C . PHE A 1 92 ? 7.562 -27.278 17.160 1.00 33.15 89 PHE X C 1
ATOM 734 O O . PHE A 1 92 ? 7.146 -26.992 18.228 1.00 35.82 89 PHE X O 1
ATOM 742 N N . SER A 1 93 ? 7.330 -28.470 16.616 1.00 32.56 90 SER X N 1
ATOM 743 C CA . SER A 1 93 ? 6.532 -29.430 17.324 1.00 32.72 90 SER X CA 1
ATOM 744 C C . SER A 1 93 ? 7.020 -30.806 17.046 1.00 27.93 90 SER X C 1
ATOM 745 O O . SER A 1 93 ? 7.489 -31.087 16.012 1.00 29.88 90 SER X O 1
ATOM 748 N N . THR A 1 94 ? 6.945 -31.710 17.994 1.00 31.85 91 THR X N 1
ATOM 749 C CA . THR A 1 94 ? 7.361 -33.038 17.742 1.00 35.52 91 THR X CA 1
ATOM 750 C C . THR A 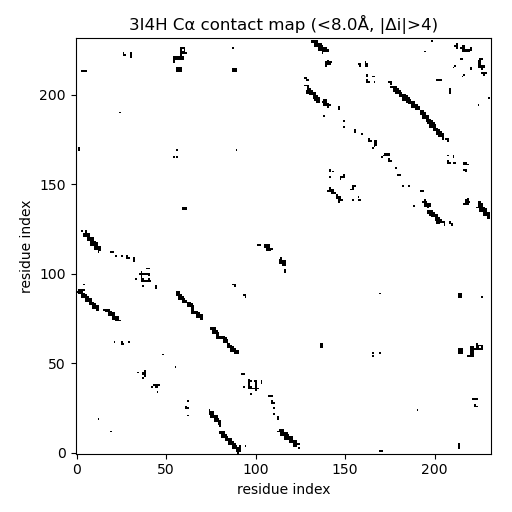1 94 ? 6.602 -33.999 18.624 1.00 37.92 91 THR X C 1
ATOM 751 O O . THR A 1 94 ? 6.081 -33.639 19.709 1.00 39.21 91 THR X O 1
ATOM 755 N N . CYS A 1 95 ? 6.595 -35.269 18.288 1.00 39.59 92 CYS X N 1
ATOM 756 C CA . CYS A 1 95 ? 6.090 -36.227 19.315 1.00 42.86 92 CYS X CA 1
ATOM 757 C C . CYS A 1 95 ? 7.176 -37.118 19.922 1.00 42.97 92 CYS X C 1
ATOM 758 O O . CYS A 1 95 ? 6.906 -37.961 20.752 1.00 46.07 92 CYS X O 1
ATOM 761 N N . VAL A 1 96 ? 8.434 -36.872 19.548 1.00 45.00 93 VAL X N 1
ATOM 762 C CA . VAL A 1 96 ? 9.627 -37.526 20.059 1.00 40.33 93 VAL X CA 1
ATOM 763 C C . VAL A 1 96 ? 10.316 -36.687 21.129 1.00 40.97 93 VAL X C 1
ATOM 764 O O . VAL A 1 96 ? 10.824 -35.566 20.834 1.00 39.34 93 VAL X O 1
ATOM 768 N N . PRO A 1 97 ? 10.232 -37.116 22.407 1.00 39.84 94 PRO X N 1
ATOM 769 C CA . PRO A 1 97 ? 10.795 -36.306 23.471 1.00 40.01 94 PRO X CA 1
ATOM 770 C C . PRO A 1 97 ? 12.341 -36.094 23.325 1.00 40.35 94 PRO X C 1
ATOM 771 O O . PRO A 1 97 ? 12.791 -35.084 23.703 1.00 43.13 94 PRO X O 1
ATOM 775 N N . GLU A 1 98 ? 13.096 -36.963 22.685 1.00 43.98 95 GLU X N 1
ATOM 776 C CA . GLU A 1 98 ? 14.581 -36.802 22.471 1.00 43.37 95 GLU X CA 1
ATOM 777 C C . GLU A 1 98 ? 14.864 -35.776 21.431 1.00 41.20 95 GLU X C 1
ATOM 778 O O . GLU A 1 98 ? 15.815 -35.016 21.594 1.00 41.28 95 GLU X O 1
ATOM 784 N N . ILE A 1 99 ? 13.945 -35.552 20.471 1.00 38.76 96 ILE X N 1
ATOM 785 C CA . ILE A 1 99 ? 14.108 -34.476 19.541 1.00 36.95 96 ILE X CA 1
ATOM 786 C C . ILE A 1 99 ? 13.787 -33.121 20.082 1.00 37.29 96 ILE X C 1
ATOM 787 O O . ILE A 1 99 ? 14.344 -32.091 19.703 1.00 38.43 96 ILE X O 1
ATOM 792 N N . ALA A 1 100 ? 12.738 -33.041 20.889 1.00 39.77 97 ALA X N 1
ATOM 793 C CA . ALA A 1 100 ? 12.422 -31.809 21.547 1.00 38.08 97 ALA X CA 1
ATOM 794 C C . ALA A 1 100 ? 13.531 -31.414 22.534 1.00 37.81 97 ALA X C 1
ATOM 795 O O . ALA A 1 100 ? 13.854 -30.275 22.638 1.00 37.46 97 ALA X O 1
ATOM 797 N N . GLU A 1 101 ? 13.994 -32.316 23.356 1.00 39.43 98 GLU X N 1
ATOM 798 C CA . GLU A 1 101 ? 15.180 -32.031 24.186 1.00 43.34 98 GLU X CA 1
ATOM 799 C C . GLU A 1 101 ? 16.477 -31.610 23.436 1.00 41.37 98 GLU X C 1
ATOM 800 O O . GLU A 1 101 ? 17.100 -30.641 23.773 1.00 38.98 98 GLU X O 1
ATOM 806 N N . ALA A 1 102 ? 16.818 -32.305 22.363 1.00 42.12 99 ALA X N 1
ATOM 807 C CA . ALA A 1 102 ? 18.017 -31.974 21.588 1.00 40.25 99 ALA X CA 1
ATOM 808 C C . ALA A 1 102 ? 17.833 -30.615 21.016 1.00 43.00 99 ALA X C 1
ATOM 809 O O . ALA A 1 102 ? 18.787 -29.875 20.966 1.00 42.97 99 ALA X O 1
ATOM 811 N N . LEU A 1 103 ? 16.639 -30.274 20.522 1.00 41.07 100 LEU X N 1
ATOM 812 C CA . LEU A 1 103 ? 16.440 -28.930 19.956 1.00 41.34 100 LEU X CA 1
ATOM 813 C C . LEU A 1 103 ? 16.557 -27.853 21.001 1.00 42.56 100 LEU X C 1
ATOM 814 O O . LEU A 1 103 ? 17.162 -26.806 20.737 1.00 43.81 100 LEU X O 1
ATOM 819 N N . VAL A 1 104 ? 15.989 -28.017 22.196 1.00 44.18 101 VAL X N 1
ATOM 820 C CA . VAL A 1 104 ? 16.025 -26.857 23.119 1.00 45.13 101 VAL X CA 1
ATOM 821 C C . VAL A 1 104 ? 17.400 -26.651 23.733 1.00 46.09 101 VAL X C 1
ATOM 822 O O . VAL A 1 104 ? 17.866 -25.560 23.723 1.00 50.18 101 VAL X O 1
ATOM 826 N N . ASN A 1 105 ? 18.055 -27.684 24.140 1.00 46.43 102 ASN X N 1
ATOM 827 C CA . ASN A 1 105 ? 19.481 -27.709 24.545 1.00 49.54 102 ASN X CA 1
ATOM 828 C C . ASN A 1 105 ? 20.494 -27.251 23.462 1.00 50.05 102 ASN X C 1
ATOM 829 O O . ASN A 1 105 ? 21.568 -26.800 23.787 1.00 50.39 102 ASN X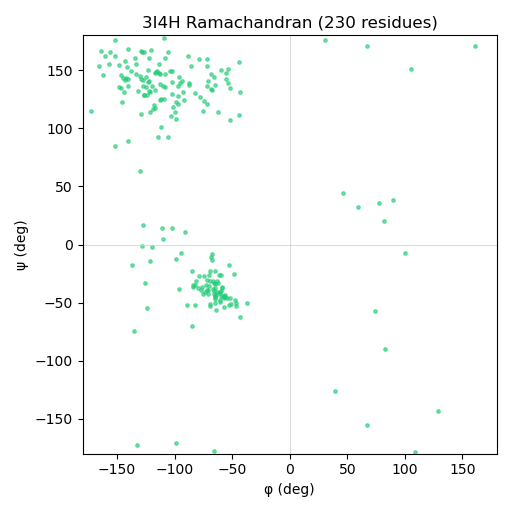 O 1
ATOM 834 N N . GLY A 1 106 ? 20.239 -27.599 22.212 1.00 48.67 103 GLY X N 1
ATOM 835 C CA . GLY A 1 106 ? 21.047 -27.134 21.148 1.00 48.01 103 GLY X CA 1
ATOM 836 C C . GLY A 1 106 ? 20.864 -25.641 21.098 1.00 46.92 103 GLY X C 1
ATOM 837 O O . GLY A 1 106 ? 21.817 -24.978 20.984 1.00 47.55 103 GLY X O 1
ATOM 838 N N . LEU A 1 107 ? 19.676 -25.093 21.187 1.00 46.91 104 LEU X N 1
ATOM 839 C CA . LEU A 1 107 ? 19.554 -23.640 21.289 1.00 51.15 104 LEU X CA 1
ATOM 840 C C . LEU A 1 107 ? 20.125 -22.934 22.574 1.00 53.61 104 LEU X C 1
ATOM 841 O O . LEU A 1 107 ? 20.357 -21.701 22.564 1.00 54.77 104 LEU X O 1
ATOM 846 N N . LEU A 1 108 ? 20.260 -23.686 23.660 1.00 56.36 105 LEU X N 1
ATOM 847 C CA . LEU A 1 108 ? 20.881 -23.271 24.960 1.00 57.76 105 LEU X CA 1
ATOM 848 C C . LEU A 1 108 ? 22.392 -23.385 24.920 1.00 58.39 105 LEU X C 1
ATOM 849 O O . LEU A 1 108 ? 23.023 -22.483 25.228 1.00 62.27 105 LEU X O 1
ATOM 854 N N . MET A 1 109 ? 22.906 -24.544 24.523 1.00 59.84 106 MET X N 1
ATOM 855 C CA . MET A 1 109 ? 24.336 -24.708 24.290 1.00 61.46 106 MET X CA 1
ATOM 856 C C . MET A 1 109 ? 24.868 -23.635 23.347 1.00 60.85 106 MET X C 1
ATOM 857 O O . MET A 1 109 ? 26.074 -23.398 23.277 1.00 61.57 106 MET X O 1
ATOM 862 N N . ASN A 1 110 ? 23.961 -22.989 22.622 1.00 57.29 107 ASN X N 1
ATOM 863 C CA . ASN A 1 110 ? 24.270 -21.732 21.951 1.00 54.29 107 ASN X CA 1
ATOM 864 C C . ASN A 1 110 ? 23.066 -20.798 21.894 1.00 49.96 107 ASN X C 1
ATOM 865 O O . ASN A 1 110 ? 21.955 -21.219 21.569 1.00 46.10 107 ASN X O 1
ATOM 870 N N . PRO A 1 111 ? 23.293 -19.528 22.212 1.00 48.03 108 PRO X N 1
ATOM 871 C CA . PRO A 1 111 ? 22.209 -18.542 22.270 1.00 47.82 108 PRO X CA 1
ATOM 872 C C . PRO A 1 111 ? 22.426 -17.403 21.279 1.00 49.71 108 PRO X C 1
ATOM 873 O O . PRO A 1 111 ? 21.585 -16.511 21.171 1.00 49.26 108 PRO X O 1
ATOM 877 N N . GLU A 1 112 ? 23.547 -17.439 20.566 1.00 50.78 109 GLU X N 1
ATOM 878 C CA . GLU A 1 112 ? 23.832 -16.459 19.563 1.00 55.65 109 GLU X CA 1
ATOM 879 C C . GLU A 1 112 ? 23.548 -17.148 18.228 1.00 54.25 109 GLU X C 1
ATOM 880 O O . GLU A 1 112 ? 24.226 -18.098 17.848 1.00 53.42 109 GLU X O 1
ATOM 886 N N . VAL A 1 113 ? 22.495 -16.723 17.541 1.00 55.54 110 VAL X N 1
ATOM 887 C CA . VAL A 1 113 ? 22.062 -17.468 16.326 1.00 55.43 110 VAL X CA 1
ATOM 888 C C . VAL A 1 113 ? 22.275 -16.664 15.075 1.00 56.17 110 VAL X C 1
ATOM 889 O O . VAL A 1 113 ? 22.267 -15.403 15.049 1.00 55.80 110 VAL X O 1
ATOM 893 N N . ARG A 1 114 ? 22.582 -17.382 14.018 1.00 58.32 111 ARG X N 1
ATOM 894 C CA . ARG A 1 114 ? 22.885 -16.733 12.765 1.00 58.66 111 ARG X CA 1
ATOM 895 C C . ARG A 1 114 ? 21.839 -17.241 11.815 1.00 57.38 111 ARG X C 1
ATOM 896 O O . ARG A 1 114 ? 21.772 -18.421 11.557 1.00 56.67 111 ARG X O 1
ATOM 904 N N . LEU A 1 115 ? 21.013 -16.360 11.326 1.00 55.81 112 LEU X N 1
ATOM 905 C CA . LEU A 1 115 ? 20.069 -16.717 10.306 1.00 58.65 112 LEU X CA 1
ATOM 906 C C . LEU A 1 115 ? 20.263 -15.845 9.053 1.00 59.69 112 LEU X C 1
ATOM 907 O O . LEU A 1 115 ? 20.318 -14.610 9.166 1.00 59.79 112 LEU X O 1
ATOM 912 N N . TRP A 1 116 ? 20.311 -16.479 7.870 1.00 61.14 113 TRP X N 1
ATOM 913 C CA . TRP A 1 116 ? 20.599 -15.728 6.613 1.00 63.14 113 TRP X CA 1
ATOM 914 C C . TRP A 1 116 ? 21.667 -14.702 6.934 1.00 65.65 113 TRP X C 1
ATOM 915 O O . TRP A 1 116 ? 22.696 -15.024 7.548 1.00 67.17 113 TRP X O 1
ATOM 926 N N . ASP A 1 117 ? 21.410 -13.451 6.637 1.00 68.34 114 ASP X N 1
ATOM 927 C CA . ASP A 1 117 ? 22.444 -12.478 6.953 1.00 70.68 114 ASP X CA 1
ATOM 928 C C . ASP A 1 117 ? 22.395 -11.810 8.339 1.00 69.91 114 ASP X C 1
ATOM 929 O O . ASP A 1 117 ? 23.185 -10.877 8.570 1.00 70.58 114 ASP X O 1
ATOM 934 N N . GLU A 1 118 ? 21.547 -12.315 9.266 1.00 67.72 115 GLU X N 1
ATOM 935 C CA . GLU A 1 118 ? 21.286 -11.626 10.549 1.00 65.00 115 GLU X CA 1
ATOM 936 C C . GLU A 1 118 ? 21.771 -12.310 11.844 1.00 63.52 115 GLU X C 1
ATOM 937 O O . GLU A 1 118 ? 21.981 -13.550 11.923 1.00 61.84 115 GLU X O 1
ATOM 943 N N . ARG A 1 119 ? 21.982 -11.481 12.861 1.00 61.52 116 ARG X N 1
ATOM 944 C CA . ARG A 1 119 ? 22.505 -11.961 14.139 1.00 61.73 116 ARG X CA 1
ATOM 945 C C . ARG A 1 119 ? 21.434 -11.815 15.189 1.00 58.08 116 ARG X C 1
ATOM 946 O O . ARG A 1 119 ? 20.865 -10.743 15.318 1.00 57.61 116 ARG X O 1
ATOM 954 N N . PHE A 1 120 ? 21.097 -12.911 15.874 1.00 54.63 117 PHE X N 1
ATOM 955 C CA . PHE A 1 120 ? 19.916 -12.924 16.719 1.00 51.96 117 PHE X CA 1
ATOM 956 C C . PHE A 1 120 ? 20.387 -13.555 17.994 1.00 51.02 117 PHE X C 1
ATOM 957 O O . PHE A 1 120 ? 21.324 -14.324 18.008 1.00 48.01 117 PHE X O 1
ATOM 965 N N . TYR A 1 121 ? 19.697 -13.245 19.064 1.00 49.99 118 TYR X N 1
ATOM 966 C CA . TYR A 1 121 ? 20.023 -13.913 20.276 1.00 52.80 118 TYR X CA 1
ATOM 967 C C . TYR A 1 121 ? 18.728 -14.696 20.736 1.00 52.03 118 TYR X C 1
ATOM 968 O O . TYR A 1 121 ? 17.614 -14.172 20.589 1.00 55.46 118 TYR X O 1
ATOM 977 N N . LEU A 1 122 ? 18.853 -15.930 21.172 1.00 49.39 119 LEU X N 1
ATOM 978 C CA . LEU A 1 122 ? 17.797 -16.660 21.839 1.00 49.56 119 LEU X CA 1
ATOM 979 C C . LEU A 1 122 ? 17.214 -15.853 23.009 1.00 52.05 119 LEU X C 1
ATOM 980 O O . LEU A 1 122 ? 17.849 -15.645 24.035 1.00 54.45 119 LEU X O 1
ATOM 985 N N . HIS A 1 123 ? 16.016 -15.340 22.841 1.00 53.26 120 HIS X N 1
ATOM 986 C CA . HIS A 1 123 ? 15.322 -14.679 23.905 1.00 53.39 120 HIS X CA 1
ATOM 987 C C . HIS A 1 123 ? 14.532 -15.694 24.844 1.00 53.93 120 HIS X C 1
ATOM 988 O O . HIS A 1 123 ? 14.908 -15.925 26.001 1.00 54.57 120 HIS X O 1
ATOM 995 N N . GLU A 1 124 ? 13.454 -16.306 24.369 1.00 51.28 121 GLU X N 1
ATOM 996 C CA . GLU A 1 124 ? 12.650 -17.146 25.236 1.00 48.59 121 GLU X CA 1
ATOM 997 C C . GLU A 1 124 ? 12.155 -18.382 24.528 1.00 46.24 121 GLU X C 1
ATOM 998 O O . GLU A 1 124 ? 11.946 -18.442 23.354 1.00 45.29 121 GLU X O 1
ATOM 1004 N N . ILE A 1 125 ? 11.927 -19.390 25.277 1.00 44.93 122 ILE X N 1
ATOM 1005 C CA . ILE A 1 125 ? 11.261 -20.466 24.695 1.00 46.43 122 ILE X CA 1
ATOM 1006 C C . ILE A 1 125 ? 9.958 -20.603 25.460 1.00 46.03 122 ILE X C 1
ATOM 1007 O O . ILE A 1 125 ? 9.952 -20.891 26.671 1.00 45.01 122 ILE X O 1
ATOM 1012 N N . LYS A 1 126 ? 8.873 -20.467 24.728 1.00 47.75 123 LYS X N 1
ATOM 1013 C CA . LYS A 1 126 ? 7.505 -20.683 25.375 1.00 47.32 123 LYS X CA 1
ATOM 1014 C C . LYS A 1 126 ? 7.003 -22.114 24.955 1.00 44.47 123 LYS X C 1
ATOM 1015 O O . LYS A 1 126 ? 6.950 -22.471 23.805 1.00 44.19 123 LYS X O 1
ATOM 1021 N N . VAL A 1 127 ? 6.822 -22.956 25.921 1.00 43.64 124 VAL X N 1
ATOM 1022 C CA . VAL A 1 127 ? 6.102 -24.232 25.886 1.00 45.64 124 VAL X CA 1
ATOM 1023 C C . VAL A 1 127 ? 4.547 -24.044 25.782 1.00 47.71 124 VAL X C 1
ATOM 1024 O O . VAL A 1 127 ? 3.982 -23.253 26.526 1.00 47.35 124 VAL X O 1
ATOM 1028 N N . LEU A 1 128 ? 3.855 -24.832 24.928 1.00 49.62 125 LEU X N 1
ATOM 1029 C CA . LEU A 1 128 ? 2.413 -24.525 24.607 1.00 48.81 125 LEU X CA 1
ATOM 1030 C C . LEU A 1 128 ? 1.551 -25.685 24.978 1.00 49.51 125 LEU X C 1
ATOM 1031 O O . LEU A 1 128 ? 1.830 -26.797 24.661 1.00 47.77 125 LEU X O 1
ATOM 1036 N N . ARG A 1 129 ? 0.462 -25.438 25.697 1.00 51.82 126 ARG X N 1
ATOM 1037 C CA . ARG A 1 129 ? -0.477 -26.505 26.096 1.00 52.33 126 ARG X CA 1
ATOM 1038 C C . ARG A 1 129 ? -1.187 -27.149 24.856 1.00 50.50 126 ARG X C 1
ATOM 1039 O O . ARG A 1 129 ? -1.633 -26.480 23.988 1.00 48.63 126 ARG X O 1
ATOM 1047 N N . GLU A 1 130 ? -1.326 -28.448 24.815 1.00 49.78 127 GLU X N 1
ATOM 1048 C CA . GLU A 1 130 ? -1.927 -29.084 23.710 1.00 53.28 127 GLU X CA 1
ATOM 1049 C C . GLU A 1 130 ? -3.447 -29.254 23.987 1.00 53.22 127 GLU X C 1
ATOM 1050 O O . GLU A 1 130 ? -3.808 -29.749 25.089 1.00 52.53 127 GLU X O 1
ATOM 1056 N N . PRO A 1 131 ? -4.299 -28.861 23.003 1.00 53.64 128 PRO X N 1
ATOM 1057 C CA . PRO A 1 131 ? -5.807 -29.003 23.151 1.00 54.43 128 PRO X CA 1
ATOM 1058 C C . PRO A 1 131 ? -6.175 -30.379 23.542 1.00 54.50 128 PRO X C 1
ATOM 1059 O O . PRO A 1 131 ? -5.582 -31.350 23.092 1.00 55.30 128 PRO X O 1
ATOM 1063 N N . LYS A 1 132 ? -7.070 -30.457 24.510 1.00 57.21 129 LYS X N 1
ATOM 1064 C CA . LYS A 1 132 ? -7.697 -31.746 24.895 1.00 58.72 129 LYS X CA 1
ATOM 1065 C C . LYS A 1 132 ? -8.313 -32.523 23.726 1.00 56.85 129 LYS X C 1
ATOM 1066 O O . LYS A 1 132 ? -8.102 -33.746 23.568 1.00 56.74 129 LYS X O 1
ATOM 1072 N N . LYS A 1 133 ? -9.057 -31.832 22.883 1.00 55.54 130 LYS X N 1
ATOM 1073 C CA . LYS A 1 133 ? -9.514 -32.543 21.700 1.00 55.14 130 LYS X CA 1
ATOM 1074 C C . LYS A 1 133 ? -9.485 -31.699 20.432 1.00 52.14 130 LYS X C 1
ATOM 1075 O O . LYS A 1 133 ? -9.305 -30.517 20.492 1.00 52.11 130 LYS X O 1
ATOM 1081 N N . PHE A 1 134 ? -9.646 -32.340 19.285 1.00 49.69 131 PHE X N 1
ATOM 1082 C CA . PHE A 1 134 ? -9.465 -31.724 17.993 1.00 47.98 131 PHE X CA 1
ATOM 1083 C C . PHE A 1 134 ? -10.704 -31.870 17.047 1.00 46.55 131 PHE X C 1
ATOM 1084 O O . PHE A 1 134 ? -10.878 -31.054 16.122 1.00 45.60 131 PHE X O 1
ATOM 1092 N N . ASN A 1 135 ? -11.420 -32.992 17.170 1.00 46.23 132 ASN X N 1
ATOM 1093 C CA . ASN A 1 135 ? -12.636 -33.282 16.298 1.00 47.73 132 ASN X CA 1
ATOM 1094 C C . ASN A 1 135 ? -13.540 -32.044 16.169 1.00 46.05 132 ASN X C 1
ATOM 1095 O O . ASN A 1 135 ? -14.031 -31.555 17.176 1.00 45.55 132 ASN X O 1
ATOM 1100 N N . GLY A 1 136 ? -13.622 -31.448 15.003 1.00 44.86 133 GLY X N 1
ATOM 1101 C CA . GLY A 1 136 ? -14.445 -30.292 14.937 1.00 46.59 133 GLY X CA 1
ATOM 1102 C C . GLY A 1 136 ? -13.871 -28.895 14.977 1.00 48.58 133 GLY X C 1
ATOM 1103 O O . GLY A 1 136 ? -14.636 -27.932 14.764 1.00 48.14 133 GLY X O 1
ATOM 1104 N N . SER A 1 137 ? -12.531 -28.729 15.235 1.00 48.86 134 SER X N 1
ATOM 1105 C CA . SER A 1 137 ? -11.940 -27.392 15.479 1.00 44.76 134 SER X CA 1
ATOM 1106 C C . SER A 1 137 ? -11.608 -26.948 14.169 1.00 43.98 134 SER X C 1
ATOM 1107 O O . SER A 1 137 ? -11.535 -27.757 13.245 1.00 43.63 134 SER X O 1
ATOM 1110 N N . THR A 1 138 ? -11.399 -25.649 14.037 1.00 45.39 135 THR X N 1
ATOM 1111 C CA . THR A 1 138 ? -10.803 -25.099 12.814 1.00 47.40 135 THR X CA 1
ATOM 1112 C C . THR A 1 138 ? -9.284 -24.937 13.038 1.00 46.89 135 THR X C 1
ATOM 1113 O O . THR A 1 138 ? -8.930 -24.436 14.043 1.00 45.98 135 THR X O 1
ATOM 1117 N N . PHE A 1 139 ? -8.484 -25.273 12.027 1.00 45.07 136 PHE X N 1
ATOM 1118 C CA . PHE A 1 139 ? -7.075 -25.225 12.070 1.00 46.74 136 PHE X CA 1
ATOM 1119 C C . PHE A 1 139 ? -6.624 -24.217 11.090 1.00 46.44 136 PHE X C 1
ATOM 1120 O O . PHE A 1 139 ? -7.311 -24.003 10.135 1.00 47.22 136 PHE X O 1
ATOM 1128 N N . VAL A 1 140 ? -5.499 -23.563 11.347 1.00 46.10 137 VAL X N 1
ATOM 1129 C CA . VAL A 1 140 ? -4.881 -22.609 10.404 1.00 46.32 137 VAL X CA 1
ATOM 1130 C C . VAL A 1 140 ? -3.464 -23.086 10.177 1.00 44.59 137 VAL X C 1
ATOM 1131 O O . VAL A 1 140 ? -2.806 -23.461 11.149 1.00 45.20 137 VAL X O 1
ATOM 1135 N N . THR A 1 141 ? -2.964 -23.119 8.958 1.00 44.95 138 THR X N 1
ATOM 1136 C CA . THR A 1 141 ? -1.596 -23.610 8.824 1.00 45.92 138 THR X CA 1
ATOM 1137 C C . THR A 1 141 ? -0.573 -22.525 9.422 1.00 46.74 138 THR X C 1
ATOM 1138 O O . THR A 1 141 ? -0.818 -21.301 9.279 1.00 47.01 138 THR X O 1
ATOM 1142 N N . LEU A 1 142 ? 0.495 -22.991 10.126 1.00 45.47 139 LEU X N 1
ATOM 1143 C CA . LEU A 1 142 ? 1.623 -22.150 10.604 1.00 46.13 139 LEU X CA 1
ATOM 1144 C C . LEU A 1 142 ? 2.778 -22.209 9.634 1.00 45.84 139 LEU X C 1
ATOM 1145 O O . LEU A 1 142 ? 3.407 -21.233 9.413 1.00 48.06 139 LEU X O 1
ATOM 1150 N N . SER A 1 143 ? 3.061 -23.370 9.048 1.00 45.82 140 SER X N 1
ATOM 1151 C CA . SER A 1 143 ? 3.709 -23.484 7.786 1.00 44.68 140 SER X CA 1
ATOM 1152 C C . SER A 1 143 ? 2.782 -24.160 6.729 1.00 47.19 140 SER X C 1
ATOM 1153 O O . SER A 1 143 ? 2.129 -25.134 7.033 1.00 48.50 140 SER X O 1
ATOM 1156 N N . PRO A 1 144 ? 2.888 -23.784 5.424 1.00 50.61 141 PRO X N 1
ATOM 1157 C CA . PRO A 1 144 ? 2.013 -24.379 4.375 1.00 50.42 141 PRO X CA 1
ATOM 1158 C C . PRO A 1 144 ? 2.074 -25.887 4.164 1.00 52.87 141 PRO X C 1
ATOM 1159 O O . PRO A 1 144 ? 3.123 -26.522 4.342 1.00 56.20 141 PRO X O 1
ATOM 1163 N N . ILE A 1 145 ? 0.958 -26.475 3.735 1.00 54.23 142 ILE X N 1
ATOM 1164 C CA . ILE A 1 145 ? 0.896 -27.924 3.471 1.00 54.60 142 ILE X CA 1
ATOM 1165 C C . ILE A 1 145 ? 1.222 -28.235 1.996 1.00 57.16 142 ILE X C 1
ATOM 1166 O O . ILE A 1 145 ? 0.531 -27.742 1.071 1.00 57.20 142 ILE X O 1
ATOM 1171 N N . ALA A 1 146 ? 2.220 -29.101 1.820 1.00 58.85 143 ALA X N 1
ATOM 1172 C CA . ALA A 1 146 ? 2.657 -29.736 0.572 1.00 60.84 143 ALA X CA 1
ATOM 1173 C C . ALA A 1 146 ? 2.104 -31.185 0.392 1.00 63.11 143 ALA X C 1
ATOM 1174 O O . ALA A 1 146 ? 2.309 -32.068 1.253 1.00 62.32 143 ALA X O 1
ATOM 1176 N N . VAL A 1 147 ? 1.388 -31.404 -0.726 1.00 65.84 144 VAL X N 1
ATOM 1177 C CA . VAL A 1 147 ? 0.929 -32.729 -1.188 1.00 69.01 144 VAL X CA 1
ATOM 1178 C C . VAL A 1 147 ? 1.461 -32.901 -2.609 1.00 70.61 144 VAL X C 1
ATOM 1179 O O . VAL A 1 147 ? 1.305 -32.011 -3.446 1.00 71.09 144 VAL X O 1
ATOM 1183 N N . THR A 1 148 ? 2.129 -34.023 -2.859 1.00 73.21 145 THR X N 1
ATOM 1184 C CA . THR A 1 148 ? 2.597 -34.395 -4.194 1.00 75.53 145 THR X CA 1
ATOM 1185 C C . THR A 1 148 ? 2.169 -35.819 -4.490 1.00 77.74 145 THR X C 1
ATOM 1186 O O . THR A 1 148 ? 2.159 -36.654 -3.590 1.00 77.59 145 THR X O 1
ATOM 1190 N N . VAL A 1 149 ? 1.838 -36.121 -5.747 1.00 80.62 146 VAL X N 1
ATOM 1191 C CA . VAL A 1 149 ? 1.520 -37.540 -6.047 1.00 83.21 146 VAL X CA 1
ATOM 1192 C C . VAL A 1 149 ? 2.389 -38.197 -7.137 1.00 85.22 146 VAL X C 1
ATOM 1193 O O . VAL A 1 149 ? 2.777 -37.536 -8.125 1.00 85.54 146 VAL X O 1
ATOM 1197 N N . VAL A 1 150 ? 2.734 -39.472 -6.895 1.00 87.05 147 VAL X N 1
ATOM 1198 C CA . VAL A 1 150 ? 3.582 -40.225 -7.811 1.00 89.16 147 VAL X CA 1
ATOM 1199 C C . VAL A 1 150 ? 3.135 -41.689 -7.976 1.00 89.31 147 VAL X C 1
ATOM 1200 O O . VAL A 1 150 ? 2.402 -42.010 -8.917 1.00 89.03 147 VAL X O 1
ATOM 1204 N N . TYR A 1 156 ? 3.644 -34.855 -8.998 1.00 104.27 153 TYR X N 1
ATOM 1205 C CA . TYR A 1 156 ? 3.218 -33.462 -9.212 1.00 104.72 153 TYR X CA 1
ATOM 1206 C C . TYR A 1 156 ? 2.491 -32.860 -7.953 1.00 103.37 153 TYR X C 1
ATOM 1207 O O . TYR A 1 156 ? 2.181 -33.578 -6.984 1.00 102.62 153 TYR X O 1
ATOM 1216 N N . ASP A 1 157 ? 2.242 -31.545 -7.987 1.00 101.37 154 ASP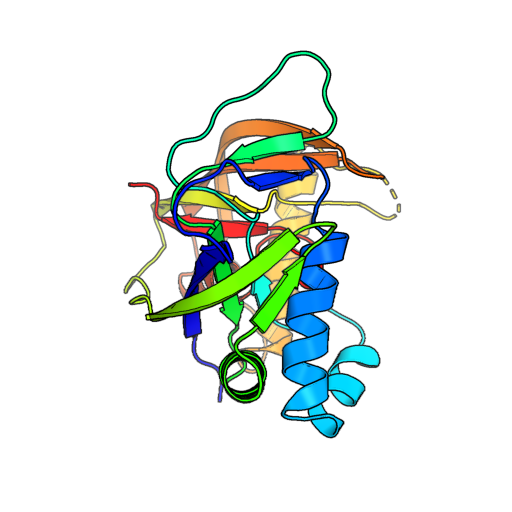 X N 1
ATOM 1217 C CA . ASP A 1 157 ? 1.427 -30.825 -6.990 1.00 99.52 154 ASP X CA 1
ATOM 1218 C C . ASP A 1 157 ? -0.066 -31.203 -7.022 1.00 97.92 154 ASP X C 1
ATOM 1219 O O . ASP A 1 157 ? -0.690 -31.237 -8.091 1.00 98.55 154 ASP X O 1
ATOM 1224 N N . VAL A 1 158 ? -0.647 -31.467 -5.853 1.00 95.33 155 VAL X N 1
ATOM 1225 C CA . VAL A 1 158 ? -2.053 -31.851 -5.749 1.00 92.16 155 VAL X CA 1
ATOM 1226 C C . VAL A 1 158 ? -2.793 -30.711 -5.066 1.00 91.27 155 VAL X C 1
ATOM 1227 O O . VAL A 1 158 ? -2.676 -30.544 -3.851 1.00 90.91 155 VAL X O 1
ATOM 1231 N N . PRO A 1 159 ? -3.500 -29.871 -5.850 1.00 90.44 156 PRO X N 1
ATOM 1232 C CA . PRO A 1 159 ? -4.374 -28.834 -5.234 1.00 89.48 156 PRO X CA 1
ATOM 1233 C C . PRO A 1 159 ? -5.394 -29.364 -4.207 1.00 87.68 156 PRO X C 1
ATOM 1234 O O . PRO A 1 159 ? -5.826 -30.505 -4.311 1.00 86.97 156 PRO X O 1
ATOM 1238 N N . PRO A 1 160 ? -5.763 -28.529 -3.221 1.00 86.84 157 PRO X N 1
ATOM 1239 C CA . PRO A 1 160 ? -6.840 -28.812 -2.282 1.00 87.45 157 PRO X CA 1
ATOM 1240 C C . PRO A 1 160 ? -8.246 -28.838 -2.934 1.00 88.78 157 PRO X C 1
ATOM 1241 O O . PRO A 1 160 ? -9.237 -29.261 -2.305 1.00 88.84 157 PRO X O 1
ATOM 1245 N N . MET A 1 161 ? -8.336 -28.342 -4.162 1.00 89.78 158 MET X N 1
ATOM 1246 C CA . MET A 1 161 ? -9.606 -28.339 -4.879 1.00 91.00 158 MET X CA 1
ATOM 1247 C C . MET A 1 161 ? -9.812 -29.696 -5.583 1.00 90.66 158 MET X C 1
ATOM 1248 O O . MET A 1 161 ? -10.942 -30.063 -5.885 1.00 91.70 158 MET X O 1
ATOM 1253 N N . GLU A 1 162 ? -8.722 -30.420 -5.848 1.00 90.04 159 GLU X N 1
ATOM 1254 C CA . GLU A 1 162 ? -8.789 -31.837 -6.222 1.00 89.02 159 GLU X CA 1
ATOM 1255 C C . GLU A 1 162 ? -9.008 -32.638 -4.937 1.00 88.15 159 GLU X C 1
ATOM 1256 O O . GLU A 1 162 ? -8.696 -32.130 -3.850 1.00 88.43 159 GLU X O 1
ATOM 1262 N N . LYS A 1 163 ? -9.510 -33.872 -5.068 1.00 86.72 160 LYS X N 1
ATOM 1263 C CA . LYS A 1 163 ? -9.918 -34.741 -3.942 1.00 85.46 160 LYS X CA 1
ATOM 1264 C C . LYS A 1 163 ? -8.887 -35.813 -3.518 1.00 83.94 160 LYS X C 1
ATOM 1265 O O . LYS A 1 163 ? -9.037 -36.483 -2.459 1.00 83.35 160 LYS X O 1
ATOM 1271 N N . GLU A 1 164 ? -7.880 -36.006 -4.361 1.00 81.03 161 GLU X N 1
ATOM 1272 C CA . GLU A 1 164 ? -6.729 -36.807 -3.978 1.00 79.51 161 GLU X CA 1
ATOM 1273 C C . GLU A 1 164 ? -5.900 -36.130 -2.833 1.00 77.01 161 GLU X C 1
ATOM 1274 O O . GLU A 1 164 ? -5.293 -36.841 -1.990 1.00 75.91 161 GLU X O 1
ATOM 1280 N N . PHE A 1 165 ? -5.902 -34.780 -2.827 1.00 73.39 162 PHE X N 1
ATOM 1281 C CA . PHE A 1 165 ? -5.386 -33.949 -1.718 1.00 70.81 162 PHE X CA 1
ATOM 1282 C C . PHE A 1 165 ? -5.714 -34.603 -0.427 1.00 68.96 162 PHE X C 1
ATOM 1283 O O . PHE A 1 165 ? -4.852 -34.812 0.382 1.00 68.58 162 PHE X O 1
ATOM 1291 N N . TYR A 1 166 ? -6.966 -34.985 -0.249 1.00 67.43 163 TYR X N 1
ATOM 1292 C CA . TYR A 1 166 ? -7.411 -35.397 1.050 1.00 65.93 163 TYR X CA 1
ATOM 1293 C C . TYR A 1 166 ? -7.064 -36.803 1.395 1.00 64.78 163 TYR X C 1
ATOM 1294 O O . TYR A 1 166 ? -6.900 -37.132 2.559 1.00 64.24 163 TYR X O 1
ATOM 1303 N N . SER A 1 167 ? -6.996 -37.680 0.403 1.00 64.31 164 SER X N 1
ATOM 1304 C CA . SER A 1 167 ? -6.718 -39.111 0.688 1.00 62.82 164 SER X CA 1
ATOM 1305 C C . SER A 1 167 ? -5.220 -39.292 0.846 1.00 59.96 164 SER X C 1
ATOM 1306 O O . SER A 1 167 ? -4.770 -40.111 1.632 1.00 60.26 164 SER X O 1
ATOM 1309 N N . ILE A 1 168 ? -4.452 -38.531 0.089 1.00 58.66 165 ILE X N 1
ATOM 1310 C CA . ILE A 1 168 ? -3.017 -38.440 0.348 1.00 58.13 165 ILE X CA 1
ATOM 1311 C C . ILE A 1 168 ? -2.719 -37.941 1.830 1.00 57.52 165 ILE X C 1
ATOM 1312 O O . ILE A 1 168 ? -2.090 -38.647 2.591 1.00 57.91 165 ILE X O 1
ATOM 1317 N N . ILE A 1 169 ? -3.272 -36.798 2.266 1.00 56.26 166 ILE X N 1
ATOM 1318 C CA . ILE A 1 169 ? -3.137 -36.345 3.685 1.00 54.29 166 ILE X CA 1
ATOM 1319 C C . ILE A 1 169 ? -3.525 -37.446 4.668 1.00 53.90 166 ILE X C 1
ATOM 1320 O O . ILE A 1 169 ? -2.762 -37.834 5.586 1.00 52.67 166 ILE X O 1
ATOM 1325 N N . LYS A 1 170 ? -4.711 -38.018 4.434 1.00 54.93 167 LYS X N 1
ATOM 1326 C CA . LYS A 1 170 ? -5.275 -39.079 5.298 1.00 54.29 167 LYS X CA 1
ATOM 1327 C C . LYS A 1 170 ? -4.373 -40.305 5.439 1.00 53.72 167 LYS X C 1
ATOM 1328 O O . LYS A 1 170 ? -4.168 -40.811 6.577 1.00 52.27 167 LYS X O 1
ATOM 1334 N N . ASP A 1 171 ? -3.803 -40.765 4.328 1.00 54.38 168 ASP X N 1
ATOM 1335 C CA . ASP A 1 171 ? -2.904 -41.934 4.430 1.00 56.99 168 ASP X CA 1
ATOM 1336 C C . ASP A 1 171 ? -1.602 -41.639 5.110 1.00 55.21 168 ASP X C 1
ATOM 1337 O O . ASP A 1 171 ? -1.165 -42.421 5.950 1.00 54.65 168 ASP X O 1
ATOM 1342 N N . ASP A 1 172 ? -1.017 -40.489 4.768 1.00 56.32 169 ASP X N 1
ATOM 1343 C CA . ASP A 1 172 ? 0.158 -39.983 5.528 1.00 54.78 169 ASP X CA 1
ATOM 1344 C C . ASP A 1 172 ? -0.102 -39.859 7.022 1.00 51.18 169 ASP X C 1
ATOM 1345 O O . ASP A 1 172 ? 0.700 -40.380 7.797 1.00 51.76 169 ASP X O 1
ATOM 1350 N N . LEU A 1 173 ? -1.230 -39.290 7.465 1.00 46.59 170 LEU X N 1
ATOM 1351 C CA . LEU A 1 173 ? -1.521 -39.332 8.916 1.00 46.16 170 LEU X CA 1
ATOM 1352 C C . LEU A 1 173 ? -1.694 -40.700 9.427 1.00 48.92 170 LEU X C 1
ATOM 1353 O O . LEU A 1 173 ? -1.369 -40.987 10.602 1.00 49.98 170 LEU X O 1
ATOM 1358 N N . GLN A 1 174 ? -2.209 -41.591 8.594 1.00 49.83 171 GLN X N 1
ATOM 1359 C CA . GLN A 1 174 ? -2.245 -43.027 9.037 1.00 54.72 171 GLN X CA 1
ATOM 1360 C C . GLN A 1 174 ? -0.822 -43.640 9.066 1.00 53.67 171 GLN X C 1
ATOM 1361 O O . GLN A 1 174 ? -0.541 -44.409 9.964 1.00 54.06 171 GLN X O 1
ATOM 1367 N N . ASP A 1 175 ? 0.017 -43.311 8.085 1.00 55.86 172 ASP X N 1
ATOM 1368 C CA . ASP A 1 175 ? 1.456 -43.763 8.046 1.00 56.93 172 ASP X CA 1
ATOM 1369 C C . ASP A 1 175 ? 2.277 -43.244 9.263 1.00 57.35 172 ASP X C 1
ATOM 1370 O O . ASP A 1 175 ? 3.026 -44.016 9.817 1.00 58.10 172 ASP X O 1
ATOM 1375 N N . LYS A 1 176 ? 2.083 -41.968 9.676 1.00 55.09 173 LYS X N 1
ATOM 1376 C CA . LYS A 1 176 ? 2.595 -41.384 10.959 1.00 52.79 173 LYS X CA 1
ATOM 1377 C C . LYS A 1 176 ? 2.032 -41.976 12.142 1.00 54.77 173 LYS X C 1
ATOM 1378 O O . LYS A 1 176 ? 2.714 -42.077 13.144 1.00 57.30 173 LYS X O 1
ATOM 1384 N N . TYR A 1 177 ? 0.773 -42.377 12.095 1.00 59.13 174 TYR X N 1
ATOM 1385 C CA . TYR A 1 177 ? 0.156 -43.040 13.244 1.00 61.52 174 TYR X CA 1
ATOM 1386 C C . TYR A 1 177 ? 0.711 -44.444 13.424 1.00 64.67 174 TYR X C 1
ATOM 1387 O O . TYR A 1 177 ? 0.883 -44.904 14.552 1.00 65.47 174 TYR X O 1
ATOM 1396 N N . VAL A 1 178 ? 0.942 -45.154 12.326 1.00 68.49 175 VAL X N 1
ATOM 1397 C CA . VAL A 1 178 ? 1.581 -46.452 12.452 1.00 74.73 175 VAL X CA 1
ATOM 1398 C C . VAL A 1 178 ? 3.046 -46.258 13.015 1.00 75.84 175 VAL X C 1
ATOM 1399 O O . VAL A 1 178 ? 3.321 -46.755 14.103 1.00 75.58 175 VAL X O 1
ATOM 1403 N N . MET A 1 179 ? 3.907 -45.458 12.359 1.00 78.66 176 MET X N 1
ATOM 1404 C CA . MET A 1 179 ? 5.196 -45.037 12.946 1.00 81.94 176 MET X CA 1
ATOM 1405 C C . MET A 1 179 ? 5.081 -44.626 14.431 1.00 84.70 176 MET X C 1
ATOM 1406 O O . MET A 1 179 ? 5.701 -45.246 15.286 1.00 86.60 176 MET X O 1
ATOM 1411 N N . ALA A 1 180 ? 4.318 -43.587 14.761 1.00 87.43 177 ALA X N 1
ATOM 1412 C CA . ALA A 1 180 ? 4.247 -43.159 16.158 1.00 89.81 177 ALA X CA 1
ATOM 1413 C C . ALA A 1 180 ? 3.210 -43.156 17.299 1.00 92.15 177 ALA X C 1
ATOM 1414 O O . ALA A 1 180 ? 3.427 -42.520 18.330 1.00 92.46 177 ALA X O 1
ATOM 1416 N N . TYR A 1 181 ? 2.127 -43.922 17.134 1.00 95.20 178 TYR X N 1
ATOM 1417 C CA . TYR A 1 181 ? 1.283 -44.527 18.180 1.00 97.01 178 TYR X CA 1
ATOM 1418 C C . TYR A 1 181 ? 1.000 -46.025 17.994 1.00 97.25 178 TYR X C 1
ATOM 1419 O O . TYR A 1 181 ? -0.152 -46.429 17.790 1.00 97.75 178 TYR X O 1
ATOM 1428 N N . GLY A 1 182 ? 2.065 -46.842 18.047 1.00 97.03 179 GLY X N 1
ATOM 1429 C CA . GLY A 1 182 ? 1.921 -48.299 18.163 1.00 96.52 179 GLY X CA 1
ATOM 1430 C C . GLY A 1 182 ? 1.680 -49.006 16.848 1.00 96.42 179 GLY X C 1
ATOM 1431 O O . GLY A 1 182 ? 2.637 -49.390 16.190 1.00 96.57 179 GLY X O 1
ATOM 1432 N N . ASP A 1 183 ? 0.418 -49.183 16.438 1.00 96.24 180 ASP X N 1
ATOM 1433 C CA . ASP A 1 183 ? 0.167 -49.918 15.171 1.00 95.87 180 ASP X CA 1
ATOM 1434 C C . ASP A 1 183 ? -0.748 -49.742 13.910 1.00 95.40 180 ASP X C 1
ATOM 1435 O O . ASP A 1 183 ? -0.251 -49.438 12.814 1.00 95.38 180 ASP X O 1
ATOM 1440 N N . LYS A 1 184 ? -2.056 -50.008 14.083 1.00 94.09 181 LYS X N 1
ATOM 1441 C CA . LYS A 1 184 ? -3.098 -50.088 13.000 1.00 92.88 181 LYS X CA 1
ATOM 1442 C C . LYS A 1 184 ? -3.975 -48.834 13.208 1.00 88.81 181 LYS X C 1
ATOM 1443 O O . LYS A 1 184 ? -4.494 -48.577 14.310 1.00 88.42 181 LYS X O 1
ATOM 1449 N N . PRO A 1 185 ? -4.119 -48.039 12.149 1.00 85.64 182 PRO X N 1
ATOM 1450 C CA . PRO A 1 185 ? -4.559 -46.654 12.355 1.00 83.67 182 PRO X CA 1
ATOM 1451 C C . PRO A 1 185 ? -6.071 -46.435 12.235 1.00 80.48 182 PRO X C 1
ATOM 1452 O O . PRO A 1 185 ? -6.683 -47.000 11.351 1.00 80.13 182 PRO X O 1
ATOM 1456 N N . PRO A 1 186 ? -6.650 -45.585 13.090 1.00 78.05 183 PRO X N 1
ATOM 1457 C CA . PRO A 1 186 ? -8.054 -45.133 12.921 1.00 76.55 183 PRO X CA 1
ATOM 1458 C C . PRO A 1 186 ? -8.437 -44.746 11.469 1.00 74.43 183 PRO X C 1
ATOM 1459 O O . PRO A 1 186 ? -7.556 -44.489 10.603 1.00 73.80 183 PRO X O 1
ATOM 1463 N N . SER A 1 187 ? -9.729 -44.789 11.162 1.00 72.82 184 SER X N 1
ATOM 1464 C CA . SER A 1 187 ? -10.089 -44.574 9.752 1.00 70.91 184 SER X CA 1
ATOM 1465 C C . SER A 1 187 ? -11.033 -43.404 9.507 1.00 68.06 184 SER X C 1
ATOM 1466 O O . SER A 1 187 ? -11.131 -42.972 8.373 1.00 66.90 184 SER X O 1
ATOM 1469 N N . GLU A 1 188 ? -11.668 -42.865 10.549 1.00 64.88 185 GLU X N 1
ATOM 1470 C CA . GLU A 1 188 ? -12.520 -41.679 10.340 1.00 63.56 185 GLU X CA 1
ATOM 1471 C C . GLU A 1 188 ? -11.737 -40.381 10.145 1.00 59.84 185 GLU X C 1
ATOM 1472 O O . GLU A 1 188 ? -11.050 -39.917 11.055 1.00 60.68 185 GLU X O 1
ATOM 1478 N N . PHE A 1 189 ? -11.846 -39.812 8.951 1.00 57.01 186 PHE X N 1
ATOM 1479 C CA . PHE A 1 189 ? -11.186 -38.568 8.633 1.00 55.21 186 PHE X CA 1
ATOM 1480 C C . PHE A 1 189 ? -11.870 -37.607 7.702 1.00 53.09 186 PHE X C 1
ATOM 1481 O O . PHE A 1 189 ? -12.114 -37.891 6.563 1.00 53.34 186 PHE X O 1
ATOM 1489 N N . GLU A 1 190 ? -12.103 -36.393 8.121 1.00 52.17 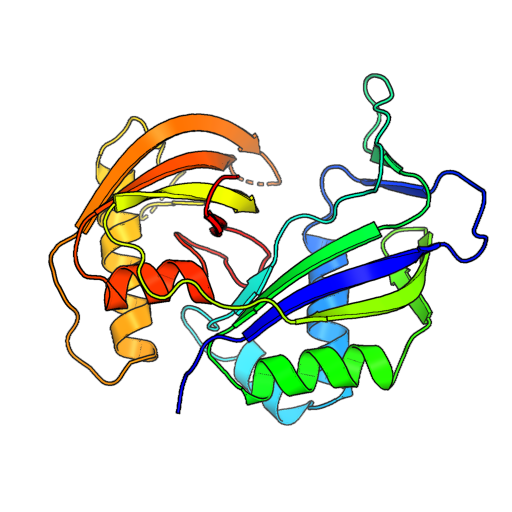187 GLU X N 1
ATOM 1490 C CA . GLU A 1 190 ? -12.458 -35.452 7.086 1.00 51.72 187 GLU X CA 1
ATOM 1491 C C . GLU A 1 190 ? -11.930 -34.024 7.227 1.00 48.89 187 GLU X C 1
ATOM 1492 O O . GLU A 1 190 ? -11.953 -33.445 8.250 1.00 46.00 187 GLU X O 1
ATOM 1498 N N . MET A 1 191 ? -11.547 -33.424 6.127 1.00 51.95 188 MET X N 1
ATOM 1499 C CA . MET A 1 191 ? -11.138 -32.021 6.128 1.00 53.98 188 MET X CA 1
ATOM 1500 C C . MET A 1 191 ? -12.087 -31.223 5.276 1.00 56.45 188 MET X C 1
ATOM 1501 O O . MET A 1 191 ? -12.370 -31.597 4.140 1.00 56.35 188 MET X O 1
ATOM 1506 N N . GLU A 1 192 ? -12.510 -30.099 5.830 1.00 59.34 189 GLU X N 1
ATOM 1507 C CA . GLU A 1 192 ? -13.351 -29.070 5.185 1.00 60.34 189 GLU X CA 1
ATOM 1508 C C . GLU A 1 192 ? -12.485 -27.784 5.063 1.00 58.57 189 GLU X C 1
ATOM 1509 O O . GLU A 1 192 ? -12.411 -26.973 5.995 1.00 57.02 189 GLU X O 1
ATOM 1515 N N . VAL A 1 193 ? -11.807 -27.614 3.928 1.00 58.24 190 VAL X N 1
ATOM 1516 C CA . VAL A 1 193 ? -11.039 -26.379 3.659 1.00 59.20 190 VAL X CA 1
ATOM 1517 C C . VAL A 1 193 ? -11.870 -25.069 3.584 1.00 61.04 190 VAL X C 1
ATOM 1518 O O . VAL A 1 193 ? -12.692 -24.941 2.717 1.00 62.99 190 VAL X O 1
ATOM 1522 N N . LEU A 1 194 ? -11.696 -24.134 4.515 1.00 62.73 191 LEU X N 1
ATOM 1523 C CA . LEU A 1 194 ? -12.406 -22.846 4.485 1.00 63.60 191 LEU X CA 1
ATOM 1524 C C . LEU A 1 194 ? -11.733 -21.806 3.600 1.00 66.07 191 LEU X C 1
ATOM 1525 O O . LEU A 1 194 ? -12.413 -21.022 2.929 1.00 68.24 191 LEU X O 1
ATOM 1530 N N . ILE A 1 195 ? -10.398 -21.782 3.569 1.00 67.89 192 ILE X N 1
ATOM 1531 C CA . ILE A 1 195 ? -9.631 -20.827 2.766 1.00 67.40 192 ILE X CA 1
ATOM 1532 C C . ILE A 1 195 ? -8.400 -21.521 2.244 1.00 68.12 192 ILE X C 1
ATOM 1533 O O . ILE A 1 195 ? -7.768 -22.132 3.014 1.00 68.53 192 ILE X O 1
ATOM 1538 N N . ALA A 1 196 ? -8.053 -21.453 0.965 1.00 69.80 193 ALA X N 1
ATOM 1539 C CA . ALA A 1 196 ? -6.796 -21.997 0.476 1.00 72.43 193 ALA X CA 1
ATOM 1540 C C . ALA A 1 196 ? -6.055 -20.935 -0.293 1.00 75.42 193 ALA X C 1
ATOM 1541 O O . ALA A 1 196 ? -6.645 -20.336 -1.173 1.00 78.42 193 ALA X O 1
ATOM 1543 N N . LYS A 1 197 ? -4.779 -20.671 0.015 1.00 76.83 194 LYS X N 1
ATOM 1544 C CA . LYS A 1 197 ? -3.960 -19.764 -0.788 1.00 76.97 194 LYS X CA 1
ATOM 1545 C C . LYS A 1 197 ? -2.676 -20.452 -1.054 1.00 77.51 194 LYS X C 1
ATOM 1546 O O . LYS A 1 197 ? -2.087 -20.917 -0.110 1.00 76.57 194 LYS X O 1
ATOM 1552 N N . PRO A 1 198 ? -2.206 -20.469 -2.323 1.00 79.04 195 PRO X N 1
ATOM 1553 C CA . PRO A 1 198 ? -0.934 -21.094 -2.687 1.00 80.74 195 PRO X CA 1
ATOM 1554 C C . PRO A 1 198 ? 0.228 -20.142 -2.498 1.00 83.01 195 PRO X C 1
ATOM 1555 O O . PRO A 1 198 ? 0.042 -18.908 -2.540 1.00 83.53 195 PRO X O 1
ATOM 1559 N N . LYS A 1 199 ? 1.401 -20.728 -2.257 1.00 85.36 196 LYS X N 1
ATOM 1560 C CA . LYS A 1 199 ? 2.671 -20.037 -2.213 1.00 88.21 196 LYS X CA 1
ATOM 1561 C C . LYS A 1 199 ? 3.710 -21.033 -2.714 1.00 90.71 196 LYS X C 1
ATOM 1562 O O . LYS A 1 199 ? 3.672 -22.219 -2.359 1.00 90.67 196 LYS X O 1
ATOM 1568 N N . ARG A 1 200 ? 4.611 -20.586 -3.585 1.00 93.24 197 ARG X N 1
ATOM 1569 C CA . ARG A 1 200 ? 5.548 -21.543 -4.181 1.00 96.26 197 ARG X CA 1
ATOM 1570 C C . ARG A 1 200 ? 6.989 -21.226 -3.783 1.00 97.40 197 ARG X C 1
ATOM 1571 O O . ARG A 1 200 ? 7.334 -20.070 -3.552 1.00 97.31 197 ARG X O 1
ATOM 1579 N N . PHE A 1 201 ? 7.817 -22.262 -3.673 1.00 99.04 198 PHE X N 1
ATOM 1580 C CA . PHE A 1 201 ? 9.139 -22.085 -3.134 1.00 100.78 198 PHE X CA 1
ATOM 1581 C C . PHE A 1 201 ? 10.260 -22.569 -4.076 1.00 101.95 198 PHE X C 1
ATOM 1582 O O . PHE A 1 201 ? 11.145 -21.764 -4.417 1.00 102.17 198 PHE X O 1
ATOM 1590 N N . ARG A 1 202 ? 10.232 -23.827 -4.538 1.00 102.86 199 ARG X N 1
ATOM 1591 C CA . ARG A 1 202 ? 11.241 -24.268 -5.550 1.00 104.16 199 ARG X CA 1
ATOM 1592 C C . ARG A 1 202 ? 10.709 -25.133 -6.732 1.00 104.35 199 ARG X C 1
ATOM 1593 O O . ARG A 1 202 ? 10.411 -24.643 -7.847 1.00 104.18 199 ARG X O 1
ATOM 1601 N N . GLN A 1 209 ? 8.370 -25.935 -5.700 1.00 85.97 206 GLN X N 1
ATOM 1602 C CA . GLN A 1 209 ? 7.054 -26.578 -5.644 1.00 85.86 206 GLN X CA 1
ATOM 1603 C C . GLN A 1 209 ? 6.094 -25.722 -4.802 1.00 84.69 206 GLN X C 1
ATOM 1604 O O . GLN A 1 209 ? 6.521 -24.864 -4.009 1.00 84.49 206 GLN X O 1
ATOM 1610 N N . THR A 1 210 ? 4.800 -25.931 -5.049 1.00 83.00 207 THR X N 1
ATOM 1611 C CA . THR A 1 210 ? 3.698 -25.219 -4.388 1.00 80.83 207 THR X CA 1
ATOM 1612 C C . THR A 1 210 ? 3.240 -25.869 -3.064 1.00 78.20 207 THR X C 1
ATOM 1613 O O . THR A 1 210 ? 3.133 -27.095 -2.948 1.00 76.36 207 THR X O 1
ATOM 1617 N N . ALA A 1 211 ? 3.007 -25.025 -2.063 1.00 75.58 208 ALA X N 1
ATOM 1618 C CA . ALA A 1 211 ? 2.479 -25.468 -0.778 1.00 72.95 208 ALA X CA 1
ATOM 1619 C C . ALA A 1 211 ? 1.251 -24.604 -0.517 1.00 70.60 208 ALA X C 1
ATOM 1620 O O . ALA A 1 211 ? 1.067 -23.596 -1.171 1.00 70.54 208 ALA X O 1
ATOM 1622 N N . TRP A 1 212 ? 0.406 -24.983 0.432 1.00 67.96 209 TRP X N 1
ATOM 1623 C CA . TRP A 1 212 ? -0.841 -24.222 0.648 1.00 65.91 209 TRP X CA 1
ATOM 1624 C C . TRP A 1 212 ? -1.091 -23.737 2.045 1.00 63.00 209 TRP X C 1
ATOM 1625 O O . TRP A 1 212 ? -1.036 -24.538 2.977 1.00 62.63 209 TRP X O 1
ATOM 1636 N N . HIS A 1 213 ? -1.371 -22.454 2.187 1.00 60.61 210 HIS X N 1
ATOM 1637 C CA . HIS A 1 213 ? -1.911 -21.936 3.419 1.00 59.63 210 HIS X CA 1
ATOM 1638 C C . HIS A 1 213 ? -3.410 -22.275 3.497 1.00 58.45 210 HIS X C 1
ATOM 1639 O O . HIS A 1 213 ? -4.157 -21.958 2.609 1.00 58.77 210 HIS X O 1
ATOM 1646 N N . LEU A 1 214 ? -3.845 -22.905 4.583 1.00 56.56 211 LEU X N 1
ATOM 1647 C CA . LEU A 1 214 ? -5.180 -23.400 4.716 1.00 52.67 211 LEU X CA 1
ATOM 1648 C C . LEU A 1 214 ? -5.757 -22.925 6.002 1.00 51.13 211 LEU X C 1
ATOM 1649 O O . LEU A 1 214 ? -5.056 -22.872 6.989 1.00 52.63 211 LEU X O 1
ATOM 1654 N N . VAL A 1 215 ? -7.049 -22.582 6.009 1.00 49.18 212 VAL X N 1
ATOM 1655 C CA . VAL A 1 215 ? -7.873 -22.591 7.179 1.00 45.75 212 VAL X CA 1
ATOM 1656 C C . VAL A 1 215 ? -8.836 -23.759 6.955 1.00 47.67 212 VAL X C 1
ATOM 1657 O O . VAL A 1 215 ? -9.354 -23.929 5.903 1.00 48.75 212 VAL X O 1
ATOM 1661 N N . PHE A 1 216 ? -9.095 -24.576 7.947 1.00 47.29 213 PHE X N 1
ATOM 1662 C CA . PHE A 1 216 ? -9.773 -25.807 7.693 1.00 48.41 213 PHE X CA 1
ATOM 1663 C C . PHE A 1 216 ? -10.317 -26.340 8.962 1.00 49.39 213 PHE X C 1
ATOM 1664 O O . PHE A 1 216 ? -9.761 -26.104 10.052 1.00 49.06 213 PHE X O 1
ATOM 1672 N N . ARG A 1 217 ? -11.473 -26.985 8.846 1.00 48.38 214 ARG X N 1
ATOM 1673 C CA . ARG A 1 217 ? -12.048 -27.610 9.977 1.00 49.49 214 ARG X CA 1
ATOM 1674 C C . ARG A 1 217 ? -11.779 -29.087 9.774 1.00 47.11 214 ARG X C 1
ATOM 1675 O O . ARG A 1 217 ? -11.702 -29.492 8.645 1.00 44.47 214 ARG X O 1
ATOM 1683 N N . ALA A 1 218 ? -11.615 -29.887 10.843 1.00 45.57 215 ALA X N 1
ATOM 1684 C CA . ALA A 1 218 ? -11.197 -31.293 10.622 1.00 44.49 215 ALA X CA 1
ATOM 1685 C C . ALA A 1 218 ? -12.044 -32.109 11.576 1.00 44.08 215 ALA X C 1
ATOM 1686 O O . ALA A 1 218 ? -12.477 -31.623 12.640 1.00 43.07 215 ALA X O 1
ATOM 1688 N N . TYR A 1 219 ? -12.326 -33.331 11.144 1.00 44.12 216 TYR X N 1
ATOM 1689 C CA . TYR A 1 219 ? -13.357 -34.128 11.756 1.00 44.60 216 TYR X CA 1
ATOM 1690 C C . TYR A 1 219 ? -12.806 -35.504 11.794 1.00 45.89 216 TYR X C 1
ATOM 1691 O O . TYR A 1 219 ? -12.133 -35.948 10.838 1.00 45.92 216 TYR X O 1
ATOM 1700 N N . GLY A 1 220 ? -13.088 -36.227 12.866 1.00 47.54 217 GLY X N 1
ATOM 1701 C CA . GLY A 1 220 ? -12.908 -37.681 12.712 1.00 48.38 217 GLY X CA 1
ATOM 1702 C C . GLY A 1 220 ? -12.068 -38.215 13.839 1.00 51.19 217 GLY X C 1
ATOM 1703 O O . GLY A 1 220 ? -12.209 -37.752 14.948 1.00 50.18 217 GLY X O 1
ATOM 1704 N N . ASN A 1 221 ? -11.192 -39.202 13.623 1.00 52.57 218 ASN X N 1
ATOM 1705 C CA . ASN A 1 221 ? -10.682 -39.794 14.883 1.00 54.99 218 ASN X CA 1
ATOM 1706 C C . ASN A 1 221 ? -9.736 -38.766 15.693 1.00 54.43 218 ASN X C 1
ATOM 1707 O O . ASN A 1 221 ? -8.934 -38.098 15.054 1.00 54.13 218 ASN X O 1
ATOM 1712 N N . ASP A 1 222 ? -9.876 -38.581 17.013 1.00 54.86 219 ASP X N 1
ATOM 1713 C CA . ASP A 1 222 ? -9.089 -37.549 17.730 1.00 56.62 219 ASP X CA 1
ATOM 1714 C C . ASP A 1 222 ? -7.592 -37.873 17.681 1.00 56.11 219 ASP X C 1
ATOM 1715 O O . ASP A 1 222 ? -6.853 -36.986 17.421 1.00 55.81 219 ASP X O 1
ATOM 1720 N N . ASP A 1 223 ? -7.180 -39.126 17.883 1.00 56.64 220 ASP X N 1
ATOM 1721 C CA . ASP A 1 223 ? -5.756 -39.526 17.908 1.00 57.64 220 ASP X CA 1
ATOM 1722 C C . ASP A 1 223 ? -5.061 -39.445 16.559 1.00 57.11 220 ASP X C 1
ATOM 1723 O O . ASP A 1 223 ? -3.847 -39.297 16.462 1.00 59.03 220 ASP X O 1
ATOM 1728 N N . LEU A 1 224 ? -5.845 -39.497 15.502 1.00 54.64 221 LEU X N 1
ATOM 1729 C CA . LEU A 1 224 ? -5.312 -39.342 14.174 1.00 51.20 221 LEU X CA 1
ATOM 1730 C C . LEU A 1 224 ? -5.208 -37.862 13.873 1.00 50.32 221 LEU X C 1
ATOM 1731 O O . LEU A 1 224 ? -4.275 -37.439 13.165 1.00 50.96 221 LEU X O 1
ATOM 1736 N N . LEU A 1 225 ? -6.145 -37.051 14.374 1.00 46.33 222 LEU X N 1
ATOM 1737 C CA . LEU A 1 225 ? -5.991 -35.645 14.220 1.00 44.94 222 LEU X CA 1
ATOM 1738 C C . LEU A 1 225 ? -4.758 -35.051 15.037 1.00 42.89 222 LEU X C 1
ATOM 1739 O O . LEU A 1 225 ? -4.151 -34.102 14.586 1.00 42.52 222 LEU X O 1
ATOM 1744 N N . LYS A 1 226 ? -4.539 -35.576 16.243 1.00 41.71 223 LYS X N 1
ATOM 1745 C CA . LYS A 1 226 ? -3.520 -35.242 17.215 1.00 44.49 223 LYS X CA 1
ATOM 1746 C C . LYS A 1 226 ? -2.145 -35.487 16.600 1.00 45.10 223 LYS X C 1
ATOM 1747 O O . LYS A 1 226 ? -1.314 -34.618 16.686 1.00 46.37 223 LYS X O 1
ATOM 1753 N N . VAL A 1 227 ? -2.021 -36.577 15.872 1.00 44.33 224 VAL X N 1
ATOM 1754 C CA . VAL A 1 227 ? -0.941 -36.869 14.965 1.00 46.69 224 VAL X CA 1
ATOM 1755 C C . VAL A 1 227 ? -0.564 -35.749 14.033 1.00 46.40 224 VAL X C 1
ATOM 1756 O O . VAL A 1 227 ? 0.643 -35.279 14.000 1.00 47.43 224 VAL X O 1
ATOM 1760 N N . GLY A 1 228 ? -1.558 -35.246 13.346 1.00 43.71 225 GLY X N 1
ATOM 1761 C CA . GLY A 1 228 ? -1.340 -34.198 12.394 1.00 41.24 225 GLY X CA 1
ATOM 1762 C C . GLY A 1 228 ? -0.997 -32.932 13.131 1.00 41.41 225 GLY X C 1
ATOM 1763 O O . GLY A 1 228 ? -0.212 -32.146 12.634 1.00 44.79 225 GLY X O 1
ATOM 1764 N N . TYR A 1 229 ? -1.599 -32.696 14.296 1.00 38.26 226 TYR X N 1
ATOM 1765 C CA . TYR A 1 229 ? -1.338 -31.496 15.014 1.00 37.81 226 TYR X CA 1
ATOM 1766 C C . TYR A 1 229 ? 0.227 -31.469 15.518 1.00 35.63 226 TYR X C 1
ATOM 1767 O O . TYR A 1 229 ? 0.892 -30.456 15.569 1.00 33.70 226 TYR X O 1
ATOM 1776 N N . GLU A 1 230 ? 0.708 -32.601 15.946 1.00 37.55 227 GLU X N 1
ATOM 1777 C CA . GLU A 1 230 ? 2.029 -32.812 16.583 1.00 39.95 227 GLU X CA 1
ATOM 1778 C C . GLU A 1 230 ? 3.236 -32.824 15.663 1.00 40.46 227 GLU X C 1
ATOM 1779 O O . GLU A 1 230 ? 4.319 -32.248 15.995 1.00 41.57 227 GLU X O 1
ATOM 1785 N N . VAL A 1 231 ? 3.021 -33.380 14.478 1.00 40.87 228 VAL X N 1
ATOM 1786 C CA . VAL A 1 231 ? 4.056 -33.701 13.487 1.00 39.96 228 VAL X CA 1
ATOM 1787 C C . VAL A 1 231 ? 3.815 -33.192 12.135 1.00 39.30 228 VAL X C 1
ATOM 1788 O O . VAL A 1 231 ? 4.649 -33.403 11.333 1.00 40.57 228 VAL X O 1
ATOM 1792 N N . GLY A 1 232 ? 2.691 -32.511 11.888 1.00 36.76 229 GLY X N 1
ATOM 1793 C CA . GLY A 1 232 ? 2.489 -31.897 10.634 1.00 38.67 229 GLY X CA 1
ATOM 1794 C C . GLY A 1 232 ? 1.482 -32.655 9.732 1.00 38.68 229 GLY X C 1
ATOM 1795 O O . GLY A 1 232 ? 1.257 -33.873 9.864 1.00 38.41 229 GLY X O 1
ATOM 1796 N N . PHE A 1 233 ? 0.827 -31.900 8.884 1.00 38.58 230 PHE X N 1
ATOM 1797 C CA . PHE A 1 233 ? -0.151 -32.491 7.868 1.00 42.62 230 PHE X CA 1
ATOM 1798 C C . PHE A 1 233 ? 0.576 -32.500 6.592 1.00 45.11 230 PHE X C 1
ATOM 1799 O O . PHE A 1 233 ? 1.433 -31.629 6.363 1.00 48.52 230 PHE X O 1
ATOM 1807 N N . GLY A 1 234 ? 0.272 -33.470 5.723 1.00 50.41 231 GLY X N 1
ATOM 1808 C CA . GLY A 1 234 ? 0.989 -33.533 4.445 1.00 53.69 231 GLY X CA 1
ATOM 1809 C C . GLY A 1 234 ? 2.493 -33.894 4.567 1.00 56.63 231 GLY X C 1
ATOM 1810 O O . GLY A 1 234 ? 2.956 -34.524 5.533 1.00 55.91 231 GLY X O 1
ATOM 1811 N N . GLU A 1 235 ? 3.251 -33.472 3.550 1.00 58.27 232 GLU X N 1
ATOM 1812 C CA . GLU A 1 235 ? 4.638 -33.904 3.343 1.00 61.09 232 GLU X CA 1
ATOM 1813 C C . GLU A 1 235 ? 5.744 -32.836 3.694 1.00 58.59 232 GLU X C 1
ATOM 1814 O O . GLU A 1 235 ? 5.472 -31.609 3.771 1.00 58.05 232 GLU X O 1
ATOM 1820 N N . LYS A 1 236 ? 6.986 -33.344 3.784 1.00 57.71 233 LYS X N 1
ATOM 1821 C CA . LYS A 1 236 ? 8.216 -32.555 4.025 1.00 56.52 233 LYS X CA 1
ATOM 1822 C C . LYS A 1 236 ? 8.164 -31.772 5.340 1.00 52.27 233 LYS X C 1
ATOM 1823 O O . LYS A 1 236 ? 8.716 -30.714 5.446 1.00 52.16 233 LYS X O 1
ATOM 1829 N N . ASN A 1 237 ? 7.493 -32.320 6.314 1.00 49.00 234 ASN X N 1
ATOM 1830 C CA . ASN A 1 237 ? 7.334 -31.715 7.614 1.00 47.14 234 ASN X CA 1
ATOM 1831 C C . ASN A 1 237 ? 8.708 -31.210 8.167 1.00 47.86 234 ASN X C 1
ATOM 1832 O O . ASN A 1 237 ? 8.850 -30.043 8.602 1.00 45.73 234 ASN X O 1
ATOM 1837 N N . SER A 1 238 ? 9.713 -32.087 8.082 1.00 47.43 235 SER X N 1
ATOM 1838 C CA . SER A 1 238 ? 11.029 -31.833 8.607 1.00 47.80 235 SER X CA 1
ATOM 1839 C C . SER A 1 238 ? 11.740 -30.686 7.797 1.00 47.70 235 SER X C 1
ATOM 1840 O O . SER A 1 238 ? 12.722 -30.143 8.217 1.00 47.36 235 SER X O 1
ATOM 1843 N N . LEU A 1 239 ? 11.152 -30.237 6.689 1.00 47.89 236 LEU X N 1
ATOM 1844 C CA . LEU A 1 239 ? 11.643 -29.092 6.010 1.00 46.72 236 LEU X CA 1
ATOM 1845 C C . LEU A 1 239 ? 10.809 -27.896 6.288 1.00 46.53 236 LEU X C 1
ATOM 1846 O O . LEU A 1 239 ? 10.930 -26.850 5.631 1.00 48.43 236 LEU X O 1
ATOM 1851 N N . GLY A 1 240 ? 9.963 -27.979 7.305 1.00 47.64 237 GLY X N 1
ATOM 1852 C CA . GLY A 1 240 ? 9.180 -26.832 7.733 1.00 47.93 237 GLY X CA 1
ATOM 1853 C C . GLY A 1 240 ? 7.856 -26.654 7.082 1.00 49.90 237 GLY X C 1
ATOM 1854 O O . GLY A 1 240 ? 7.486 -25.511 6.823 1.00 52.32 237 GLY X O 1
ATOM 1855 N N . PHE A 1 241 ? 7.128 -27.753 6.817 1.00 50.14 238 PHE X N 1
ATOM 1856 C CA . PHE A 1 241 ? 5.829 -27.707 6.067 1.00 49.31 238 PHE X CA 1
ATOM 1857 C C . PHE A 1 241 ? 4.715 -28.415 6.849 1.00 47.59 238 PHE X C 1
ATOM 1858 O O . PHE A 1 241 ? 4.944 -29.431 7.469 1.00 46.15 238 PHE X O 1
ATOM 1866 N N . GLY A 1 242 ? 3.498 -27.844 6.790 1.00 47.46 239 GLY X N 1
ATOM 1867 C CA . GLY A 1 242 ? 2.309 -28.483 7.289 1.00 43.58 239 GLY X CA 1
ATOM 1868 C C . GLY A 1 242 ? 2.042 -28.384 8.732 1.00 42.66 239 GLY X C 1
ATOM 1869 O O . GLY A 1 242 ? 1.287 -29.277 9.240 1.00 43.45 239 GLY X O 1
ATOM 1870 N N . MET A 1 243 ? 2.675 -27.363 9.409 1.00 41.53 240 MET X N 1
ATOM 1871 C CA . MET A 1 243 ? 2.467 -27.201 10.834 1.00 37.65 240 MET X CA 1
ATOM 1872 C C . MET A 1 243 ? 1.145 -26.433 10.987 1.00 40.13 240 MET X C 1
ATOM 1873 O O . MET A 1 243 ? 0.950 -25.357 10.349 1.00 38.61 240 MET X O 1
ATOM 1878 N N . VAL A 1 244 ? 0.275 -26.968 11.842 1.00 36.82 241 VAL X N 1
ATOM 1879 C CA . VAL A 1 244 ? -0.923 -26.232 12.125 1.00 37.90 241 VAL X CA 1
ATOM 1880 C C . VAL A 1 244 ? -1.086 -25.883 13.622 1.00 38.75 241 VAL X C 1
ATOM 1881 O O . VAL A 1 244 ? -0.412 -26.437 14.521 1.00 38.23 241 VAL X O 1
ATOM 1885 N N . LYS A 1 245 ? -2.046 -24.987 13.834 1.00 39.83 242 LYS X N 1
ATOM 1886 C CA . LYS A 1 245 ? -2.502 -24.532 15.126 1.00 43.68 242 LYS X CA 1
ATOM 1887 C C . LYS A 1 245 ? -4.075 -24.525 15.100 1.00 44.15 242 LYS X C 1
ATOM 1888 O O . LYS A 1 245 ? -4.621 -24.405 14.046 1.00 43.36 242 LYS X O 1
ATOM 1894 N N . VAL A 1 246 ? -4.740 -24.527 16.246 1.00 47.90 243 VAL X N 1
ATOM 1895 C CA . VAL A 1 246 ? -6.169 -24.211 16.399 1.00 55.00 243 VAL X CA 1
ATOM 1896 C C . VAL A 1 246 ? -6.428 -22.719 16.193 1.00 58.22 243 VAL X C 1
ATOM 1897 O O . VAL A 1 246 ? -5.818 -21.940 16.878 1.00 59.39 243 VAL X O 1
ATOM 1901 N N . GLU A 1 247 ? -7.265 -22.330 15.236 1.00 62.73 244 GLU X N 1
ATOM 1902 C CA . GLU A 1 247 ? -7.569 -20.912 14.920 1.00 69.52 244 GLU X CA 1
ATOM 1903 C C . GLU A 1 247 ? -8.028 -20.085 16.135 1.00 70.91 244 GLU X C 1
ATOM 1904 O O . GLU A 1 247 ? -8.797 -20.553 16.946 1.00 69.84 244 GLU X O 1
ATOM 1910 N N . GLY A 1 248 ? -7.536 -18.842 16.226 1.00 74.90 245 GLY X N 1
ATOM 1911 C CA . GLY A 1 248 ? -7.927 -17.906 17.323 1.00 78.62 245 GLY X CA 1
ATOM 1912 C C . GLY A 1 248 ? -9.173 -17.063 16.972 1.00 80.58 245 GLY X C 1
ATOM 1913 O O . GLY A 1 248 ? -9.961 -16.646 17.853 1.00 81.35 245 GLY X O 1
#

Sequence (232 aa):
HHHGSRFLIRLVPEDKDRAFKVPYNHQYYLQGLIYNAIKSSNPKLATYLHEVKGPKLFTYSLFMAEKREHPKGLPYFLGYKKGFFYFSTCVPEIAEALVNGLLMNPEVRLWDERFYLHEIKVLREPKKFNGSTFVTLSPIAVTVVYDVPPMEKEFYSIIKDDLQDKYVMAYGDKPPSEFEMEVLIAKPKRFRQTAWHLVFRAYGNDDLLKVGYEVGFGEKNSLGFGMVKVEG

Nearest PDB structures (foldseek):
  3i4h-assembly1_X  TM=1.004E+00  e=2.490E-50  Pyrococcus furiosus
  3pkm-assembly2_X  TM=9.242E-01  e=7.098E-37  Pyrococcus furiosus
  3pkm-assembly1_A  TM=9.535E-01  e=7.693E-36  Pyrococcus furiosus
  3ufc-assembly1_X  TM=8.812E-01  e=1.450E-19  Pyrococcus furiosus DSM 3638
  3qjp-assembly1_A  TM=8.817E-01  e=1.058E-17  Pyrococcus horikoshii